Protein AF-A0A9E1S8C7-F1 (afdb_monomer)

Secondary structure (DSSP, 8-state):
------------TTHHHHHHHHSTTS---------B--EEEEEEHHHHHHHHHHHHT-EEEE-TT---EEEEE-SS-B-HHHHHHHHHHHHHHTTEEEEEETTEEEEEEHHHHTTS-------TTS--TT-EEEEEEE-SSS-HHHHHHHHGGGS-TTSEEEEEGGGTEEEEEEEHHHHHHHHHHHHHHHHHT--EEEEEE-SSS-HHHHHHHHHHHHHHHHTSSS---TT-EEEEETTTTEEEEEE-HHHHHHHHHHHHHHT------

Mean predicted aligned error: 18.76 Å

Radius of gyration: 36.29 Å; Cα contacts (8 Å, |Δi|>4): 317; chains: 1; bounding box: 142×36×83 Å

Structure (mmCIF, N/CA/C/O backbone):
data_AF-A0A9E1S8C7-F1
#
_entry.id   AF-A0A9E1S8C7-F1
#
loop_
_atom_site.group_PDB
_atom_site.id
_atom_site.type_symbol
_atom_site.label_atom_id
_atom_site.label_alt_id
_atom_site.label_comp_id
_atom_site.label_asym_id
_atom_site.label_entity_id
_atom_site.label_seq_id
_atom_site.pdbx_PDB_ins_code
_atom_site.Cartn_x
_atom_site.Cartn_y
_atom_site.Cartn_z
_atom_site.occupancy
_atom_site.B_iso_or_equiv
_atom_site.auth_seq_id
_atom_site.auth_comp_id
_atom_site.auth_asym_id
_atom_site.auth_atom_id
_atom_site.pdbx_PDB_model_num
ATOM 1 N N . MET A 1 1 ? -104.949 23.359 9.462 1.00 50.16 1 MET A N 1
ATOM 2 C CA . MET A 1 1 ? -104.585 22.292 8.495 1.00 50.16 1 MET A CA 1
ATOM 3 C C . MET A 1 1 ? -104.693 22.914 7.108 1.00 50.16 1 MET A C 1
ATOM 5 O O . MET A 1 1 ? -105.772 23.429 6.848 1.00 50.16 1 MET A O 1
ATOM 9 N N . PRO A 1 2 ? -103.616 23.047 6.302 1.00 45.12 2 PRO A N 1
ATOM 10 C CA . PRO A 1 2 ? -102.879 21.936 5.687 1.00 45.12 2 PRO A CA 1
ATOM 11 C C . PRO A 1 2 ? -101.342 22.142 5.587 1.00 45.12 2 PRO A C 1
ATOM 13 O O . PRO A 1 2 ? -100.773 23.106 6.085 1.00 45.12 2 PRO A O 1
ATOM 16 N N . VAL A 1 3 ? -100.707 21.163 4.941 1.00 47.12 3 VAL A N 1
ATOM 17 C CA . VAL A 1 3 ? -99.285 20.929 4.637 1.00 47.12 3 VAL A CA 1
ATOM 18 C C . VAL A 1 3 ? -98.736 21.864 3.541 1.00 47.12 3 VAL A C 1
ATOM 20 O O . VAL A 1 3 ? -99.417 22.053 2.534 1.00 47.12 3 VAL A O 1
ATOM 23 N N . LYS A 1 4 ? -97.464 22.310 3.629 1.00 34.81 4 LYS A N 1
ATOM 24 C CA . LYS A 1 4 ? -96.553 22.387 2.457 1.00 34.81 4 LYS A CA 1
ATOM 25 C C . LYS A 1 4 ? -95.067 22.552 2.823 1.00 34.81 4 LYS A C 1
ATOM 27 O O . LYS A 1 4 ? -94.702 23.214 3.781 1.00 34.81 4 LYS A O 1
ATOM 32 N N . ARG A 1 5 ? -94.251 21.866 2.019 1.00 47.28 5 ARG A N 1
ATOM 33 C CA . ARG A 1 5 ? -92.816 21.552 2.130 1.00 47.28 5 ARG A CA 1
ATOM 34 C C . ARG A 1 5 ? -91.893 22.768 1.970 1.00 47.28 5 ARG A C 1
ATOM 36 O O . ARG A 1 5 ? -92.187 23.634 1.151 1.00 47.28 5 ARG A O 1
ATOM 43 N N . ILE A 1 6 ? -90.713 22.726 2.599 1.00 46.00 6 ILE A N 1
ATOM 44 C CA . ILE A 1 6 ? -89.547 23.552 2.231 1.00 46.00 6 ILE A CA 1
ATOM 45 C C . ILE A 1 6 ? -88.329 22.641 1.997 1.00 46.00 6 ILE A C 1
ATOM 47 O O . ILE A 1 6 ? -88.144 21.628 2.666 1.00 46.00 6 ILE A O 1
ATOM 51 N N . ARG A 1 7 ? -87.594 22.980 0.934 1.00 39.75 7 ARG A N 1
ATOM 52 C CA . ARG A 1 7 ? -86.554 22.225 0.223 1.00 39.75 7 ARG A CA 1
ATOM 53 C C . ARG A 1 7 ? -85.266 22.009 1.028 1.00 39.75 7 ARG A C 1
ATOM 55 O O . ARG A 1 7 ? -84.826 22.889 1.756 1.00 39.75 7 ARG A O 1
ATOM 62 N N . PHE A 1 8 ? -84.625 20.872 0.753 1.00 44.19 8 PHE A N 1
ATOM 63 C CA . PHE A 1 8 ? -83.208 20.605 1.000 1.00 44.19 8 PHE A CA 1
ATOM 64 C C . PHE A 1 8 ? -82.318 21.527 0.152 1.00 44.19 8 PHE A C 1
ATOM 66 O O . PHE A 1 8 ? -82.487 21.595 -1.066 1.00 44.19 8 PHE A O 1
ATOM 73 N N . THR A 1 9 ? -81.310 22.129 0.780 1.00 41.97 9 THR A N 1
ATOM 74 C CA . THR A 1 9 ? -80.089 22.611 0.121 1.00 41.97 9 THR A CA 1
ATOM 75 C C . THR A 1 9 ? -78.886 22.072 0.882 1.00 41.97 9 THR A C 1
ATOM 77 O O . THR A 1 9 ? -78.701 22.341 2.065 1.00 41.97 9 THR A O 1
ATOM 80 N N . VAL A 1 10 ? -78.108 21.260 0.174 1.00 53.38 10 VAL A N 1
ATOM 81 C CA . VAL A 1 10 ? -76.840 20.658 0.582 1.00 53.38 10 VAL A CA 1
ATOM 82 C C . VAL A 1 10 ? -75.784 21.756 0.648 1.00 53.38 10 VAL A C 1
ATOM 84 O O . VAL A 1 10 ? -75.527 22.382 -0.375 1.00 53.38 10 VAL A O 1
ATOM 87 N N . PHE A 1 11 ? -75.141 21.970 1.799 1.00 43.50 11 PHE A N 1
ATOM 88 C CA . PHE A 1 11 ? -73.877 22.706 1.844 1.00 43.50 11 PHE A CA 1
ATOM 89 C C . PHE A 1 11 ? -72.930 22.164 2.924 1.00 43.50 11 PHE A C 1
ATOM 91 O O . PHE A 1 11 ? -73.211 22.196 4.116 1.00 43.50 11 PHE A O 1
ATOM 98 N N . SER A 1 12 ? -71.767 21.734 2.432 1.00 44.12 12 SER A N 1
ATOM 99 C CA . SER A 1 12 ? -70.461 21.699 3.094 1.00 44.12 12 SER A CA 1
ATOM 100 C C . SER A 1 12 ? -70.172 20.629 4.158 1.00 44.12 12 SER A C 1
ATOM 102 O O . SER A 1 12 ? -70.069 20.889 5.352 1.00 44.12 12 SER A O 1
ATOM 104 N N . LEU A 1 13 ? -69.857 19.425 3.671 1.00 48.69 13 LEU A N 1
ATOM 105 C CA . LEU A 1 13 ? -69.205 18.333 4.410 1.00 48.69 13 LEU A CA 1
ATOM 106 C C . LEU A 1 13 ? -67.671 18.518 4.578 1.00 48.69 13 LEU A C 1
ATOM 108 O O . LEU A 1 13 ? -66.961 17.549 4.833 1.00 48.69 13 LEU A O 1
ATOM 112 N N . HIS A 1 14 ? -67.134 19.732 4.393 1.00 51.41 14 HIS A N 1
ATOM 113 C CA . HIS A 1 14 ? -65.680 19.987 4.405 1.00 51.41 14 HIS A CA 1
ATOM 114 C C . HIS A 1 14 ? -65.153 20.525 5.743 1.00 51.41 14 HIS A C 1
ATOM 116 O O . HIS A 1 14 ? -63.972 20.363 6.039 1.00 51.41 14 HIS A O 1
ATOM 122 N N . ALA A 1 15 ? -66.009 21.101 6.592 1.00 49.47 15 ALA A N 1
ATOM 123 C CA . ALA A 1 15 ? -65.561 21.713 7.847 1.00 49.47 15 ALA A CA 1
ATOM 124 C C . ALA A 1 15 ? -65.202 20.688 8.943 1.00 49.47 15 ALA A C 1
ATOM 126 O O . ALA A 1 15 ? -64.414 20.990 9.835 1.00 49.47 15 ALA A O 1
ATOM 127 N N . LEU A 1 16 ? -65.728 19.459 8.866 1.00 46.34 16 LEU A N 1
ATOM 128 C CA . LEU A 1 16 ? -65.539 18.451 9.917 1.00 46.34 16 LEU A CA 1
ATOM 129 C C . LEU A 1 16 ? -64.293 17.569 9.714 1.00 46.34 16 LEU A C 1
ATOM 131 O O . LEU A 1 16 ? -63.837 16.936 10.660 1.00 46.34 16 LEU A O 1
ATOM 135 N N . ARG A 1 17 ? -63.701 17.556 8.509 1.00 46.03 17 ARG A N 1
ATOM 136 C CA . ARG A 1 17 ? -62.463 16.804 8.218 1.00 46.03 17 ARG A CA 1
ATOM 137 C C . ARG A 1 17 ? -61.178 17.558 8.577 1.00 46.03 17 ARG A C 1
ATOM 139 O O . ARG A 1 17 ? -60.149 16.920 8.773 1.00 46.03 17 ARG A O 1
ATOM 146 N N . CYS A 1 18 ? -61.226 18.884 8.719 1.00 44.97 18 CYS A N 1
ATOM 147 C CA . CYS A 1 18 ? -60.062 19.674 9.139 1.00 44.97 18 CYS A CA 1
ATOM 148 C C . CYS A 1 18 ? -59.863 19.697 10.661 1.00 44.97 18 CYS A C 1
ATOM 150 O O . CYS A 1 18 ? -58.729 19.806 11.119 1.00 44.97 18 CYS A O 1
ATOM 152 N N . LEU A 1 19 ? -60.929 19.540 11.455 1.00 44.66 19 LEU A N 1
ATOM 153 C CA . LEU A 1 19 ? -60.816 19.594 12.916 1.00 44.66 19 LEU A CA 1
ATOM 154 C C . LEU A 1 19 ? -60.206 18.312 13.512 1.00 44.66 19 LEU A C 1
ATOM 156 O O . LEU A 1 19 ? -59.505 18.370 14.517 1.00 44.66 19 LEU A O 1
ATOM 160 N N . THR A 1 20 ? -60.389 17.161 12.858 1.00 47.78 20 THR A N 1
ATOM 161 C CA . THR A 1 20 ? -59.778 15.887 13.280 1.00 47.78 20 THR A CA 1
ATOM 162 C C . THR A 1 20 ? -58.308 15.752 12.874 1.00 47.78 20 THR A C 1
ATOM 164 O O . THR A 1 20 ? -57.593 14.950 13.463 1.00 47.78 20 THR A O 1
ATOM 167 N N . ALA A 1 21 ? -57.834 16.541 11.902 1.00 48.19 21 ALA A N 1
ATOM 168 C CA . ALA A 1 21 ? -56.427 16.551 11.490 1.00 48.19 21 ALA A CA 1
ATOM 169 C C . ALA A 1 21 ? -55.549 17.469 12.365 1.00 48.19 21 ALA A C 1
ATOM 171 O O . ALA A 1 21 ? -54.346 17.254 12.459 1.00 48.19 21 ALA A O 1
ATOM 172 N N . ALA A 1 22 ? -56.139 18.463 13.040 1.00 48.28 22 ALA A N 1
ATOM 173 C CA . ALA A 1 22 ? -55.398 19.425 13.860 1.00 48.28 22 ALA A CA 1
ATOM 174 C C . ALA A 1 22 ? -55.067 18.918 15.279 1.00 48.28 22 ALA A C 1
ATOM 176 O O . ALA A 1 22 ? -54.114 19.391 15.891 1.00 48.28 22 ALA A O 1
ATOM 177 N N . VAL A 1 23 ? -55.813 17.940 15.805 1.00 48.69 23 VAL A N 1
ATOM 178 C CA . VAL A 1 23 ? -55.598 17.409 17.169 1.00 48.69 23 VAL A CA 1
ATOM 179 C C . VAL A 1 23 ? -54.588 16.251 17.195 1.00 48.69 23 VAL A C 1
ATOM 181 O O . VAL A 1 23 ? -53.981 15.987 18.229 1.00 48.69 23 VAL A O 1
ATOM 184 N N . LEU A 1 24 ? -54.318 15.606 16.053 1.00 44.34 24 LEU A N 1
ATOM 185 C CA . LEU A 1 24 ? -53.346 14.506 15.960 1.00 44.34 24 LEU A CA 1
ATOM 186 C C . LEU A 1 24 ? -51.890 14.978 15.743 1.00 44.34 24 LEU A C 1
ATOM 188 O O . LEU A 1 24 ? -50.989 14.151 15.669 1.00 44.34 24 LEU A O 1
ATOM 192 N N . LEU A 1 25 ? -51.637 16.291 15.666 1.00 46.16 25 LEU A N 1
ATOM 193 C CA . LEU A 1 25 ? -50.294 16.852 15.439 1.00 46.16 25 LEU A CA 1
ATOM 194 C C . LEU A 1 25 ? -49.583 17.334 16.724 1.00 46.16 25 LEU A C 1
ATOM 196 O O . LEU A 1 25 ? -48.501 17.902 16.643 1.00 46.16 25 LEU A O 1
ATOM 200 N N . LEU A 1 26 ? -50.167 17.135 17.913 1.00 49.12 26 LEU A N 1
ATOM 201 C CA . LEU A 1 26 ? -49.639 17.684 19.178 1.00 49.12 26 LEU A CA 1
ATOM 202 C C . LEU A 1 26 ? -49.025 16.652 20.135 1.00 49.12 26 LEU A C 1
ATOM 204 O O . LEU A 1 26 ? -48.703 16.986 21.271 1.00 49.12 26 LEU A O 1
ATOM 208 N N . ILE A 1 27 ? -48.808 15.414 19.688 1.00 53.47 27 ILE A N 1
ATOM 209 C CA . ILE A 1 27 ? -48.096 14.394 20.473 1.00 53.47 27 ILE A CA 1
ATOM 210 C C . ILE A 1 27 ? -46.861 13.940 19.695 1.00 53.47 27 ILE A C 1
ATOM 212 O O . ILE A 1 27 ? -46.703 12.774 19.352 1.00 53.47 27 ILE A O 1
ATOM 216 N N . THR A 1 28 ? -45.972 14.877 19.374 1.00 59.25 28 THR A N 1
ATOM 217 C CA . THR A 1 28 ? -44.575 14.518 19.124 1.00 59.25 28 THR A CA 1
ATOM 218 C C . THR A 1 28 ? -43.900 14.433 20.490 1.00 59.25 28 THR A C 1
ATOM 220 O O . THR A 1 28 ? -43.766 15.477 21.136 1.00 59.25 28 THR A O 1
ATOM 223 N N . PRO A 1 29 ? -43.501 13.247 20.985 1.00 52.88 29 PRO A N 1
ATOM 224 C CA . PRO A 1 29 ? -42.639 13.192 22.153 1.00 52.88 29 PRO A CA 1
ATOM 225 C C . PRO A 1 29 ? -41.356 13.943 21.794 1.00 52.88 29 PRO A C 1
ATOM 227 O O . PRO A 1 29 ? -40.595 13.516 20.927 1.00 52.88 29 PRO A O 1
ATOM 230 N N . GLY A 1 30 ? -41.155 15.108 22.412 1.00 48.47 30 GLY A N 1
ATOM 231 C CA . GLY A 1 30 ? -39.868 15.779 22.374 1.00 48.47 30 GLY A CA 1
ATOM 232 C C . GLY A 1 30 ? -38.847 14.808 22.946 1.00 48.47 30 GLY A C 1
ATOM 233 O O . GLY A 1 30 ? -38.970 14.395 24.098 1.00 48.47 30 GLY A O 1
ATOM 234 N N . LEU A 1 31 ? -37.882 14.399 22.125 1.00 48.47 31 LEU A N 1
ATOM 235 C CA . LEU A 1 31 ? -36.692 13.696 22.582 1.00 48.47 31 LEU A CA 1
ATOM 236 C C . LEU A 1 31 ? -35.925 14.679 23.468 1.00 48.47 31 LEU A C 1
ATOM 238 O O . LEU A 1 31 ? -35.123 15.479 22.995 1.00 48.47 31 LEU A O 1
ATOM 242 N N . VAL A 1 32 ? -36.244 14.679 24.760 1.00 52.66 32 VAL A N 1
ATOM 243 C CA . VAL A 1 32 ? -35.438 15.359 25.766 1.00 52.66 32 VAL A CA 1
ATOM 244 C C . VAL A 1 32 ? -34.153 14.546 25.852 1.00 52.66 32 VAL A C 1
ATOM 246 O O . VAL A 1 32 ? -34.143 13.458 26.425 1.00 52.66 32 VAL A O 1
ATOM 249 N N . ALA A 1 33 ? -33.096 15.018 25.193 1.00 55.78 33 ALA A N 1
ATOM 250 C CA . ALA A 1 33 ? -31.780 14.411 25.308 1.00 55.78 33 ALA A CA 1
ATOM 251 C C . ALA A 1 33 ? -31.352 14.512 26.776 1.00 55.78 33 ALA A C 1
ATOM 253 O O . ALA A 1 33 ? -31.216 15.607 27.318 1.00 55.78 33 ALA A O 1
ATOM 254 N N . GLN A 1 34 ? -31.227 13.368 27.448 1.00 65.62 34 GLN A N 1
ATOM 255 C CA . GLN A 1 34 ? -30.790 13.333 28.835 1.00 65.62 34 GLN A CA 1
ATOM 256 C C . GLN A 1 34 ? -29.295 13.666 28.871 1.00 65.62 34 GLN A C 1
ATOM 258 O O . GLN A 1 34 ? -28.479 12.972 28.263 1.00 65.62 34 GLN A O 1
ATOM 263 N N . GLU A 1 35 ? -28.954 14.768 29.533 1.00 67.00 35 GLU A N 1
ATOM 264 C CA . GLU A 1 35 ? -27.583 15.254 29.654 1.00 67.00 35 GLU A CA 1
ATOM 265 C C . GLU A 1 35 ? -26.954 14.771 30.970 1.00 67.00 35 GLU A C 1
ATOM 267 O O . GLU A 1 35 ? -27.572 14.826 32.036 1.00 67.00 35 GLU A O 1
ATOM 272 N N . TYR A 1 36 ? -25.702 14.319 30.906 1.00 67.69 36 TYR A N 1
ATOM 273 C CA . TYR A 1 36 ? -24.943 13.781 32.033 1.00 67.69 36 TYR A CA 1
ATOM 274 C C . TYR A 1 36 ? -23.687 14.616 32.268 1.00 67.69 36 TYR A C 1
ATOM 276 O O . TYR A 1 36 ? -22.961 14.946 31.337 1.00 67.69 36 TYR A O 1
ATOM 284 N N . THR A 1 37 ? -23.371 14.942 33.520 1.00 65.88 37 THR A N 1
ATOM 285 C CA . THR A 1 37 ? -22.077 15.560 33.851 1.00 65.88 37 THR A CA 1
ATOM 286 C C . THR A 1 37 ? -21.105 14.484 34.318 1.00 65.88 37 THR A C 1
ATOM 288 O O . THR A 1 37 ? -21.343 13.836 35.335 1.00 65.88 37 THR A O 1
ATOM 291 N N . VAL A 1 38 ? -20.000 14.299 33.590 1.00 63.38 38 VAL A N 1
ATOM 292 C CA . VAL A 1 38 ? -18.985 13.278 33.896 1.00 63.38 38 VAL A CA 1
ATOM 293 C C . VAL A 1 38 ? -17.789 13.921 34.593 1.00 63.38 38 VAL A C 1
ATOM 295 O O . VAL A 1 38 ? -17.068 14.728 34.004 1.00 63.38 38 VAL A O 1
ATOM 298 N N . ASN A 1 39 ? -17.557 13.546 35.851 1.00 62.03 39 ASN A N 1
ATOM 299 C CA . ASN A 1 39 ? -16.374 13.950 36.608 1.00 62.03 39 ASN A CA 1
ATOM 300 C C . ASN A 1 39 ? -15.803 12.733 37.340 1.00 62.03 39 ASN A C 1
ATOM 302 O O . ASN A 1 39 ? -16.342 12.303 38.358 1.00 62.03 39 ASN A O 1
ATOM 306 N N . LEU A 1 40 ? -14.729 12.1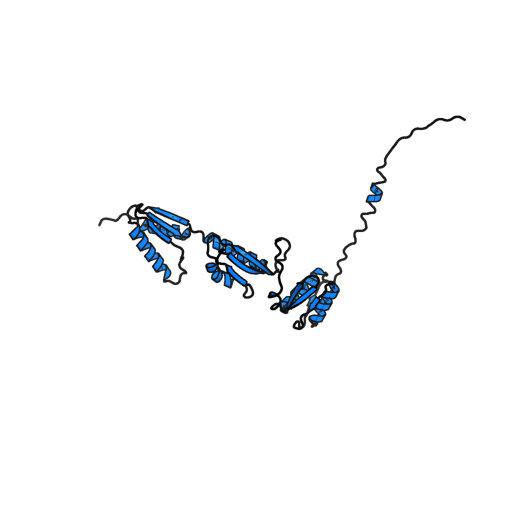69 36.790 1.00 67.19 40 LEU A N 1
ATOM 307 C CA . LEU A 1 40 ? -14.078 10.961 37.288 1.00 67.19 40 LEU A CA 1
ATOM 308 C C . LEU A 1 40 ? -12.685 11.326 37.785 1.00 67.19 40 LEU A C 1
ATOM 310 O O . LEU A 1 40 ? -11.864 11.866 37.038 1.00 67.19 40 LEU A O 1
ATOM 314 N N . LYS A 1 41 ? -12.415 11.029 39.054 1.00 72.06 41 LYS A N 1
ATOM 315 C CA . LYS A 1 41 ? -11.130 11.296 39.702 1.00 72.06 41 LYS A CA 1
ATOM 316 C C . LYS A 1 41 ? -10.534 9.972 40.147 1.00 72.06 41 LYS A C 1
ATOM 318 O O . LYS A 1 41 ? -10.961 9.425 41.157 1.00 72.06 41 LYS A O 1
ATOM 323 N N . ASP A 1 42 ? -9.569 9.478 39.376 1.00 73.31 42 ASP A N 1
ATOM 324 C CA . ASP A 1 42 ? -8.838 8.235 39.655 1.00 73.31 42 ASP A CA 1
ATOM 325 C C . ASP A 1 42 ? -9.755 7.016 39.867 1.00 73.31 42 ASP A C 1
ATOM 327 O O . ASP A 1 42 ? -9.476 6.144 40.694 1.00 73.31 42 ASP A O 1
ATOM 331 N N . THR A 1 43 ? -10.851 6.977 39.108 1.00 78.44 43 THR A N 1
ATOM 332 C CA . THR A 1 43 ? -11.874 5.927 39.141 1.00 78.44 43 THR A CA 1
ATOM 333 C C . THR A 1 43 ? -11.350 4.661 38.470 1.00 78.44 43 THR A C 1
ATOM 335 O O . THR A 1 43 ? -10.586 4.744 37.507 1.00 78.44 43 THR A O 1
ATOM 338 N N . ASP A 1 44 ? -11.744 3.484 38.957 1.00 87.75 44 ASP A N 1
ATOM 339 C CA . ASP A 1 44 ? -11.382 2.228 38.297 1.00 87.75 44 ASP A CA 1
ATOM 340 C C . ASP A 1 44 ? -12.067 2.128 36.923 1.00 87.75 44 ASP A C 1
ATOM 342 O O . ASP A 1 44 ? -13.242 2.471 36.762 1.00 87.75 44 ASP A O 1
ATOM 346 N N . ILE A 1 45 ? -11.332 1.661 35.912 1.00 87.31 45 ILE A N 1
ATOM 347 C CA . ILE A 1 45 ? -11.862 1.509 34.553 1.00 87.31 45 ILE A CA 1
ATOM 348 C C . ILE A 1 45 ? -13.095 0.591 34.505 1.00 87.31 45 ILE A C 1
ATOM 350 O O . ILE A 1 45 ? -13.991 0.819 33.695 1.00 87.31 45 ILE A O 1
ATOM 354 N N . GLN A 1 46 ? -13.195 -0.401 35.393 1.00 89.75 46 GLN A N 1
ATOM 355 C CA . GLN A 1 46 ? -14.335 -1.316 35.466 1.00 89.75 46 GLN A CA 1
ATOM 356 C C . GLN A 1 46 ? -15.598 -0.622 35.982 1.00 89.75 46 GLN A C 1
ATOM 358 O O . GLN A 1 46 ? -16.692 -0.873 35.475 1.00 89.75 46 GLN A O 1
ATOM 363 N N . GLU A 1 47 ? -15.457 0.292 36.943 1.00 88.88 47 GLU A N 1
ATOM 364 C CA . GLU A 1 47 ? -16.572 1.111 37.431 1.00 88.88 47 GLU A CA 1
ATOM 365 C C . GLU A 1 47 ? -17.069 2.064 36.343 1.00 88.88 47 GLU A C 1
ATOM 367 O O . GLU A 1 47 ? -18.277 2.236 36.169 1.00 88.88 47 GLU A O 1
ATOM 372 N N . PHE A 1 48 ? -16.146 2.631 35.562 1.00 85.50 48 PHE A N 1
ATOM 373 C CA . PHE A 1 48 ? -16.505 3.481 34.433 1.00 85.50 48 PHE A CA 1
ATOM 374 C C . PHE A 1 48 ? -17.229 2.701 33.327 1.00 85.50 48 PHE A C 1
ATOM 376 O O . PHE A 1 48 ? -18.262 3.159 32.840 1.00 85.50 48 PHE A O 1
ATOM 383 N N . ILE A 1 49 ? -16.754 1.498 32.979 1.00 90.44 49 ILE A N 1
ATOM 384 C CA . ILE A 1 49 ? -17.440 0.616 32.021 1.00 90.44 49 ILE A CA 1
ATOM 385 C C . ILE A 1 49 ? -18.864 0.307 32.499 1.00 90.44 49 ILE A C 1
ATOM 387 O O . ILE A 1 49 ? -19.805 0.385 31.712 1.00 90.44 49 ILE A O 1
ATOM 391 N N . LYS A 1 50 ? -19.040 -0.001 33.790 1.00 90.44 50 LYS A N 1
ATOM 392 C CA . LYS A 1 50 ? -20.361 -0.272 34.370 1.00 90.44 50 LYS A CA 1
ATOM 393 C C . LYS A 1 50 ? -21.293 0.936 34.261 1.00 90.44 50 LYS A C 1
ATOM 395 O O . LYS A 1 50 ? -22.426 0.784 33.822 1.00 90.44 50 LYS A O 1
ATOM 400 N N . PHE A 1 51 ? -20.805 2.130 34.595 1.00 86.56 51 PHE A N 1
ATOM 401 C CA . PHE A 1 51 ? -21.579 3.364 34.456 1.00 86.56 51 PHE A CA 1
ATOM 402 C C . PHE A 1 51 ? -22.062 3.577 33.015 1.00 86.56 51 PHE A C 1
ATOM 404 O O . PHE A 1 51 ? -23.234 3.868 32.785 1.00 86.56 51 PHE A O 1
ATOM 411 N N . VAL A 1 52 ? -21.179 3.384 32.032 1.00 87.00 52 VAL A N 1
ATOM 412 C CA . VAL A 1 52 ? -21.541 3.525 30.616 1.00 87.00 52 VAL A CA 1
ATOM 413 C C . VAL A 1 52 ? -22.516 2.428 30.186 1.00 87.00 52 VAL A C 1
ATOM 415 O O . VAL A 1 52 ? -23.451 2.720 29.448 1.00 87.00 52 VAL A O 1
ATOM 418 N N . ALA A 1 53 ? -22.362 1.189 30.658 1.00 90.25 53 ALA A N 1
ATOM 419 C CA . ALA A 1 53 ? -23.307 0.102 30.395 1.00 90.25 53 ALA A CA 1
ATOM 420 C C . ALA A 1 53 ? -24.718 0.425 30.916 1.00 90.25 53 ALA A C 1
ATOM 422 O O . ALA A 1 53 ? -25.692 0.242 30.186 1.00 90.25 53 ALA A O 1
ATOM 423 N N . ASP A 1 54 ? -24.815 0.978 32.127 1.00 88.62 54 ASP A N 1
ATOM 424 C CA . ASP A 1 54 ? -26.082 1.369 32.750 1.00 88.62 54 ASP A CA 1
ATOM 425 C C . ASP A 1 54 ? -26.746 2.532 31.993 1.00 88.62 54 ASP A C 1
ATOM 427 O O . ASP A 1 54 ? -27.945 2.495 31.719 1.00 88.62 54 ASP A O 1
ATOM 431 N N . VAL A 1 55 ? -25.965 3.541 31.588 1.00 85.31 55 VAL A N 1
ATOM 432 C CA . VAL A 1 55 ? -26.475 4.700 30.833 1.00 85.31 55 VAL A CA 1
ATOM 433 C C . VAL A 1 55 ? -26.851 4.329 29.395 1.00 85.31 55 VAL A C 1
ATOM 435 O O . VAL A 1 55 ? -27.838 4.832 28.866 1.00 85.31 55 VAL A O 1
ATOM 438 N N . THR A 1 56 ? -26.092 3.451 28.739 1.00 83.56 56 THR A N 1
ATOM 439 C CA . THR A 1 56 ? -26.349 3.018 27.350 1.00 83.56 56 THR A CA 1
ATOM 440 C C . THR A 1 56 ? -27.330 1.851 27.246 1.00 83.56 56 THR A C 1
ATOM 442 O O . THR A 1 56 ? -27.710 1.478 26.137 1.00 83.56 56 THR A O 1
ATOM 445 N N . GLY A 1 57 ? -27.716 1.238 28.370 1.00 88.12 57 GLY A N 1
ATOM 446 C CA . GLY A 1 57 ? -28.551 0.035 28.403 1.00 88.12 57 GLY A CA 1
ATOM 447 C C . GLY A 1 57 ? -27.932 -1.164 27.675 1.00 88.12 57 GLY A C 1
ATOM 448 O O . GLY A 1 57 ? -28.650 -2.071 27.258 1.00 88.12 57 GLY A O 1
ATOM 449 N N . THR A 1 58 ? -26.613 -1.161 27.465 1.00 84.06 58 THR A N 1
ATOM 450 C CA . THR A 1 58 ? -25.918 -2.175 26.667 1.00 84.06 58 THR A CA 1
ATOM 451 C C . THR A 1 58 ? -25.244 -3.191 27.576 1.00 84.06 58 THR A C 1
ATOM 453 O O . THR A 1 58 ? -24.506 -2.835 28.491 1.00 84.06 58 THR A O 1
ATOM 456 N N . THR A 1 59 ? -25.438 -4.481 27.299 1.00 87.00 59 THR A N 1
ATOM 457 C CA . THR A 1 59 ? -24.715 -5.538 28.011 1.00 87.00 59 THR A CA 1
ATOM 458 C C . THR A 1 59 ? -23.239 -5.503 27.625 1.00 87.00 59 THR A C 1
ATOM 460 O O . THR A 1 59 ? -22.894 -5.719 26.461 1.00 87.00 59 THR A O 1
ATOM 463 N N . MET A 1 60 ? -22.368 -5.246 28.605 1.00 91.19 60 MET A N 1
ATOM 464 C CA . MET A 1 60 ? -20.921 -5.213 28.411 1.00 91.19 60 MET A CA 1
ATOM 465 C C . MET A 1 60 ? -20.233 -6.388 29.110 1.00 91.19 60 MET A C 1
ATOM 467 O O . MET A 1 60 ? -20.502 -6.670 30.275 1.00 91.19 60 MET A O 1
ATOM 471 N N . VAL A 1 61 ? -19.329 -7.067 28.405 1.00 88.62 61 VAL A N 1
ATOM 472 C CA . VAL A 1 61 ? -18.469 -8.126 28.952 1.00 88.62 61 VAL A CA 1
ATOM 473 C C . VAL A 1 61 ? -17.041 -7.610 28.988 1.00 88.62 61 VAL A C 1
ATOM 475 O O . VAL A 1 61 ? -16.491 -7.235 27.955 1.00 88.62 61 VAL A O 1
ATOM 478 N N . VAL A 1 62 ? -16.438 -7.592 30.171 1.00 90.81 62 VAL A N 1
ATOM 479 C CA . VAL A 1 62 ? -15.095 -7.045 30.387 1.00 90.81 62 VAL A CA 1
ATOM 480 C C . VAL A 1 62 ? -14.096 -8.185 30.521 1.00 90.81 62 VAL A C 1
ATOM 482 O O . VAL A 1 62 ? -14.310 -9.109 31.305 1.00 90.81 62 VAL A O 1
ATOM 485 N N . ASP A 1 63 ? -13.010 -8.130 29.753 1.00 90.06 63 ASP A N 1
ATOM 486 C CA . ASP A 1 63 ? -11.910 -9.081 29.890 1.00 90.06 63 ASP A CA 1
ATOM 487 C C . ASP A 1 63 ? -11.191 -8.901 31.250 1.00 90.06 63 ASP A C 1
ATOM 489 O O . ASP A 1 63 ? -10.949 -7.763 31.663 1.00 90.06 63 ASP A O 1
ATOM 493 N N . PRO A 1 64 ? -10.795 -9.981 31.955 1.00 88.25 64 PRO A N 1
ATOM 494 C CA . PRO A 1 64 ? -10.104 -9.886 33.248 1.00 88.25 64 PRO A CA 1
ATOM 495 C C . PRO A 1 64 ? -8.791 -9.090 33.225 1.00 88.25 64 PRO A C 1
ATOM 497 O O . PRO A 1 64 ? -8.316 -8.645 34.275 1.00 88.25 64 PRO A O 1
ATOM 500 N N . ASN A 1 65 ? -8.179 -8.932 32.049 1.00 88.19 65 ASN A N 1
ATOM 501 C CA . ASN A 1 65 ? -6.953 -8.164 31.872 1.00 88.19 65 ASN A CA 1
ATOM 502 C C . ASN A 1 65 ? -7.200 -6.652 31.777 1.00 88.19 65 ASN A C 1
ATOM 504 O O . ASN A 1 65 ? -6.234 -5.893 31.814 1.00 88.19 65 ASN A O 1
ATOM 508 N N . VAL A 1 66 ? -8.457 -6.202 31.684 1.00 89.62 66 VAL A N 1
ATOM 509 C CA . VAL A 1 66 ? -8.801 -4.776 31.663 1.00 89.62 66 VAL A CA 1
ATOM 510 C C . VAL A 1 66 ? -8.716 -4.208 33.076 1.00 89.62 66 VAL A C 1
ATOM 512 O O . VAL A 1 66 ? -9.593 -4.411 33.921 1.00 89.62 66 VAL A O 1
ATOM 515 N N . LYS A 1 67 ? -7.609 -3.512 33.337 1.00 88.56 67 LYS A N 1
ATOM 516 C CA . LYS A 1 67 ? -7.288 -2.890 34.624 1.00 88.56 67 LYS A CA 1
ATOM 517 C C . LYS A 1 67 ? -6.668 -1.520 34.397 1.00 88.56 67 LYS A C 1
ATOM 519 O O . LYS A 1 67 ? -5.956 -1.308 33.417 1.00 88.56 67 LYS A O 1
ATOM 524 N N . GLY A 1 68 ? -6.901 -0.605 35.327 1.00 83.75 68 GLY A N 1
ATOM 525 C CA . GLY A 1 68 ? -6.331 0.734 35.268 1.00 83.75 68 GLY A CA 1
ATOM 526 C C . GLY A 1 68 ? -7.223 1.761 35.939 1.00 83.75 68 GLY A C 1
ATOM 527 O O . GLY A 1 68 ? -8.359 1.473 36.315 1.00 83.75 68 GLY A O 1
ATOM 528 N N . LYS A 1 69 ? -6.690 2.973 36.079 1.00 80.38 69 LYS A N 1
ATOM 529 C CA . LYS A 1 69 ? -7.433 4.120 36.596 1.00 80.38 69 LYS A CA 1
ATOM 530 C C . LYS A 1 69 ? -7.692 5.116 35.482 1.00 80.38 69 LYS A C 1
ATOM 532 O O . LYS A 1 69 ? -6.804 5.394 34.679 1.00 80.38 69 LYS A O 1
ATOM 537 N N . VAL A 1 70 ? -8.893 5.677 35.471 1.00 73.25 70 VAL A N 1
ATOM 538 C CA . VAL A 1 70 ? -9.325 6.693 34.516 1.00 73.25 70 VAL A CA 1
ATOM 539 C C . VAL A 1 70 ? -9.597 8.008 35.237 1.00 73.25 70 VAL A C 1
ATOM 541 O O . VAL A 1 70 ? -10.119 8.050 36.353 1.00 73.25 70 VAL A O 1
ATOM 544 N N . ARG A 1 71 ? -9.226 9.109 34.586 1.00 62.81 71 ARG A N 1
ATOM 545 C CA . ARG A 1 71 ? -9.475 10.465 35.073 1.00 62.81 71 ARG A CA 1
ATOM 546 C C . ARG A 1 71 ? -10.085 11.278 33.947 1.00 62.81 71 ARG A C 1
ATOM 548 O O . ARG A 1 71 ? -9.480 11.412 32.888 1.00 62.81 71 ARG A O 1
ATOM 555 N N . VAL A 1 72 ? -11.270 11.820 34.196 1.00 62.53 72 VAL A N 1
ATOM 556 C CA . VAL A 1 72 ? -12.067 12.542 33.204 1.00 62.53 72 VAL A CA 1
ATOM 557 C C . VAL A 1 72 ? -12.608 13.801 33.848 1.00 62.53 72 VAL A C 1
ATOM 559 O O . VAL A 1 72 ? -13.263 13.747 34.886 1.00 62.53 72 VAL A O 1
ATOM 562 N N . ILE A 1 73 ? -12.335 14.938 33.221 1.00 57.44 73 ILE A N 1
ATOM 563 C CA . ILE A 1 73 ? -12.827 16.237 33.664 1.00 57.44 73 ILE A CA 1
ATOM 564 C C . ILE A 1 73 ? -13.654 16.797 32.514 1.00 57.44 73 ILE A C 1
ATOM 566 O O . ILE A 1 73 ? -13.086 17.292 31.544 1.00 57.44 73 ILE A O 1
ATOM 570 N N . SER A 1 74 ? -14.983 16.704 32.609 1.00 46.84 74 SER A N 1
ATOM 571 C CA . SER A 1 74 ? -15.868 17.384 31.664 1.00 46.84 74 SER A CA 1
ATOM 572 C C . SER A 1 74 ? -16.265 18.759 32.193 1.00 46.84 74 SER A C 1
ATOM 574 O O . SER A 1 74 ? -16.706 18.894 33.334 1.00 46.84 74 SER A 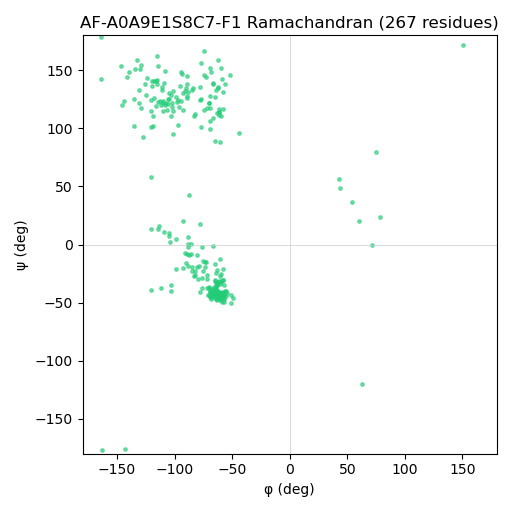O 1
ATOM 576 N N . SER A 1 75 ? -16.125 19.792 31.362 1.00 47.84 75 SER A N 1
ATOM 577 C CA . SER A 1 75 ? -16.586 21.156 31.668 1.00 47.84 75 SER A CA 1
ATOM 578 C C . SER A 1 75 ? -18.015 21.431 31.186 1.00 47.84 75 SER A C 1
ATOM 580 O O . SER A 1 75 ? -18.548 22.501 31.468 1.00 47.84 75 SER A O 1
ATOM 582 N N . LYS A 1 76 ? -18.622 20.498 30.440 1.00 50.66 76 LYS A N 1
ATOM 583 C CA . LYS A 1 76 ? -19.973 20.611 29.872 1.00 50.66 76 LYS A CA 1
ATOM 584 C C . LYS A 1 76 ? -20.767 19.313 30.092 1.00 5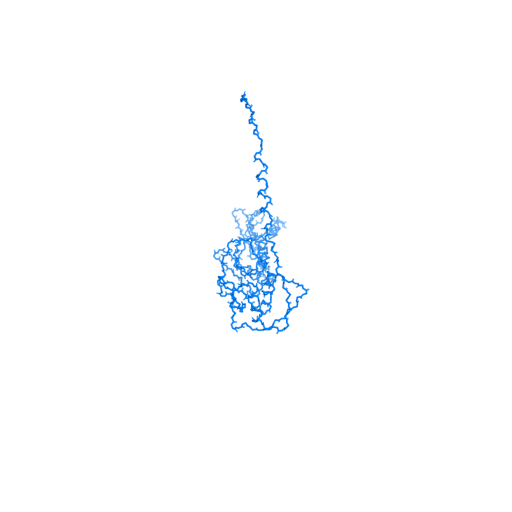0.66 76 LYS A C 1
ATOM 586 O O . LYS A 1 76 ? -20.150 18.245 30.169 1.00 50.66 76 LYS A O 1
ATOM 591 N N . PRO A 1 77 ? -22.103 19.380 30.198 1.00 65.50 77 PRO A N 1
ATOM 592 C CA . PRO A 1 77 ? -22.941 18.188 30.132 1.00 65.50 77 PRO A CA 1
ATOM 593 C C . PRO A 1 77 ? -22.736 17.465 28.791 1.00 65.50 77 PRO A C 1
ATOM 595 O O . PRO A 1 77 ? -22.540 18.121 27.770 1.00 65.50 77 PRO A O 1
ATOM 598 N N . VAL A 1 78 ? -22.740 16.132 28.813 1.00 68.06 78 VAL A N 1
ATOM 599 C CA . VAL A 1 78 ? -22.612 15.262 27.636 1.00 68.06 78 VAL A CA 1
ATOM 600 C C . VAL A 1 78 ? -23.887 14.451 27.442 1.00 68.06 78 VAL A C 1
ATOM 602 O O . VAL A 1 78 ? -24.493 13.974 28.403 1.00 68.06 78 VAL A O 1
ATOM 605 N N . THR A 1 79 ? -24.301 14.286 26.196 1.00 74.56 79 THR A N 1
ATOM 606 C CA . THR A 1 79 ? -25.417 13.415 25.811 1.00 74.56 79 THR A CA 1
ATOM 607 C C . THR A 1 79 ? -25.018 11.937 25.886 1.00 74.56 79 THR A C 1
ATOM 609 O O . THR A 1 79 ? -23.840 11.594 25.981 1.00 74.56 79 THR A O 1
ATOM 612 N N . GLN A 1 80 ? -25.994 11.026 25.827 1.00 75.62 80 GLN A N 1
ATOM 613 C CA . GLN A 1 80 ? -25.743 9.577 25.848 1.00 75.62 80 GLN A CA 1
ATOM 614 C C . GLN A 1 80 ? -24.794 9.113 24.724 1.00 75.62 80 GLN A C 1
ATOM 616 O O . GLN A 1 80 ? -23.937 8.263 24.961 1.00 75.62 80 GLN A O 1
ATOM 621 N N . SER A 1 81 ? -24.927 9.669 23.515 1.00 70.81 81 SER A N 1
ATOM 622 C CA . SER A 1 81 ? -24.044 9.360 22.383 1.00 70.81 81 SER A CA 1
ATOM 623 C C . SER A 1 81 ? -22.630 9.887 22.611 1.00 70.81 81 SER A C 1
ATOM 625 O O . SER A 1 81 ? -21.670 9.135 22.485 1.00 70.81 81 SER A O 1
ATOM 627 N N . GLU A 1 82 ? -22.501 11.139 23.052 1.00 67.88 82 GLU A N 1
ATOM 628 C CA . GLU A 1 82 ? -21.198 11.750 23.349 1.00 67.88 82 GLU A CA 1
ATOM 629 C C . GLU A 1 82 ? -20.483 11.046 24.510 1.00 67.88 82 GLU A C 1
ATOM 631 O O . GLU A 1 82 ? -19.258 10.928 24.514 1.00 67.88 82 GLU A O 1
ATOM 636 N N . LEU A 1 83 ? -21.236 10.540 25.492 1.00 73.56 83 LEU A N 1
ATOM 637 C CA . LEU A 1 83 ? -20.699 9.722 26.576 1.00 73.56 83 LEU A CA 1
ATOM 638 C C . LEU A 1 83 ? -20.096 8.416 26.048 1.00 73.56 83 LEU A C 1
ATOM 640 O O . LEU A 1 83 ? -19.055 7.979 26.541 1.00 73.56 83 LEU A O 1
ATOM 644 N N . TYR A 1 84 ? -20.742 7.792 25.061 1.00 78.38 84 TYR A N 1
ATOM 645 C CA . TYR A 1 84 ? -20.235 6.573 24.441 1.00 78.38 84 TYR A CA 1
ATOM 646 C C . TYR A 1 84 ? -18.971 6.843 23.610 1.00 78.38 84 TYR A C 1
ATOM 648 O O . TYR A 1 84 ? -18.002 6.093 23.713 1.00 78.38 84 TYR A O 1
ATOM 656 N N . ASP A 1 85 ? -18.919 7.952 22.876 1.00 73.19 85 ASP A N 1
ATOM 657 C CA . ASP A 1 85 ? -17.724 8.351 22.117 1.00 73.19 85 ASP A CA 1
ATOM 658 C C . ASP A 1 85 ? -16.540 8.688 23.042 1.00 73.19 85 ASP A C 1
ATOM 660 O O . ASP A 1 85 ? -15.395 8.277 22.813 1.00 73.19 85 ASP A O 1
ATOM 664 N N . LEU A 1 86 ? -16.818 9.377 24.153 1.00 70.19 86 LEU A N 1
ATOM 665 C CA . LEU A 1 86 ? -15.843 9.638 25.209 1.00 70.19 86 LEU A CA 1
ATOM 666 C C . LEU A 1 86 ? -15.331 8.333 25.835 1.00 70.19 86 LEU A C 1
ATOM 668 O O . LEU A 1 86 ? -14.134 8.190 26.085 1.00 70.19 86 LEU A O 1
ATOM 672 N N . PHE A 1 87 ? -16.223 7.368 26.063 1.00 80.81 87 PHE A N 1
ATOM 673 C CA . PHE A 1 87 ? -15.871 6.044 26.566 1.00 80.81 87 PHE A CA 1
ATOM 674 C C . PHE A 1 87 ? -14.892 5.315 25.640 1.00 80.81 87 PHE A C 1
ATOM 676 O O . PHE A 1 87 ? -13.854 4.849 26.112 1.00 80.81 87 PHE A O 1
ATOM 683 N N . LEU A 1 88 ? -15.173 5.270 24.334 1.00 80.19 88 LEU A N 1
ATOM 684 C CA . LEU A 1 88 ? -14.285 4.647 23.346 1.00 80.19 88 LEU A CA 1
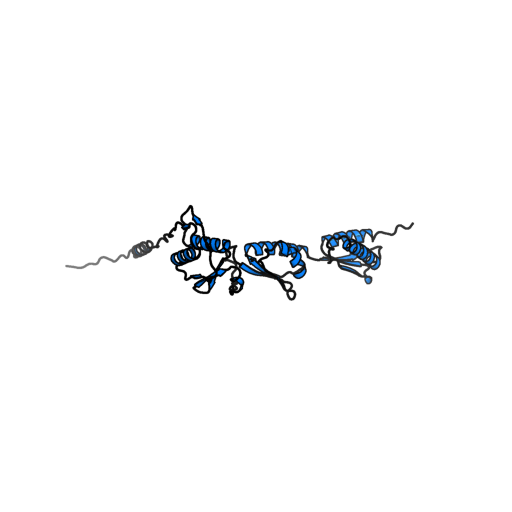ATOM 685 C C . LEU A 1 88 ? -12.906 5.318 23.320 1.00 80.19 88 LEU A C 1
ATOM 687 O O . LEU A 1 88 ? -11.888 4.628 23.314 1.00 80.19 88 LEU A O 1
ATOM 691 N N . SER A 1 89 ? -12.874 6.649 23.399 1.00 70.56 89 SER A N 1
ATOM 692 C CA . SER A 1 89 ? -11.629 7.429 23.422 1.00 70.56 89 SER A CA 1
ATOM 693 C C . SER A 1 89 ? -10.762 7.112 24.648 1.00 70.56 89 SER A C 1
ATOM 695 O O . SER A 1 89 ? -9.542 6.994 24.553 1.00 70.56 89 SER A O 1
ATOM 697 N N . ILE A 1 90 ? -11.382 6.951 25.822 1.00 76.50 90 ILE A N 1
ATOM 698 C CA . ILE A 1 90 ? -10.667 6.610 27.062 1.00 76.50 90 ILE A CA 1
ATOM 699 C C . ILE A 1 90 ? -10.120 5.184 27.007 1.00 76.50 90 ILE A C 1
ATOM 701 O O . ILE A 1 90 ? -8.996 4.951 27.458 1.00 76.50 90 ILE A O 1
ATOM 705 N N . LEU A 1 91 ? -10.895 4.235 26.471 1.00 81.50 91 LEU A N 1
ATOM 706 C CA . LEU A 1 91 ? -10.421 2.867 26.278 1.00 81.50 91 LEU A CA 1
ATOM 707 C C . LEU A 1 91 ? -9.182 2.841 25.379 1.00 81.50 91 LEU A C 1
ATOM 709 O O . LEU A 1 91 ? -8.198 2.196 25.744 1.00 81.50 91 LEU A O 1
ATOM 713 N N . ASP A 1 92 ? -9.201 3.594 24.278 1.00 77.38 92 ASP A N 1
ATOM 714 C CA . ASP A 1 92 ? -8.098 3.642 23.317 1.00 77.38 92 ASP A CA 1
ATOM 715 C C . ASP A 1 92 ? -6.798 4.167 23.951 1.00 77.38 92 ASP A C 1
ATOM 717 O O . ASP A 1 92 ? -5.751 3.524 23.857 1.00 77.38 92 ASP A O 1
ATOM 721 N N . VAL A 1 93 ? -6.877 5.253 24.732 1.00 72.75 93 VAL A N 1
ATOM 722 C CA . VAL A 1 93 ? -5.727 5.803 25.483 1.00 72.75 93 VAL A CA 1
ATOM 723 C C . VAL A 1 93 ? -5.138 4.788 26.471 1.00 72.75 93 VAL A C 1
ATOM 725 O O . VAL A 1 93 ? -3.933 4.792 26.725 1.00 72.75 93 VAL A O 1
ATOM 728 N N . GLN A 1 94 ? -5.971 3.915 27.036 1.00 75.38 94 GLN A N 1
ATOM 729 C CA . GLN A 1 94 ? -5.553 2.870 27.975 1.00 75.38 94 GLN A CA 1
ATOM 730 C C . GLN A 1 94 ? -5.135 1.559 27.277 1.00 75.38 94 GLN A C 1
ATOM 732 O O . GLN A 1 94 ? -4.748 0.606 27.954 1.00 75.38 94 GLN A O 1
ATOM 737 N N . GLY A 1 95 ? -5.179 1.493 25.940 1.00 81.12 95 GLY A N 1
ATOM 738 C CA . GLY A 1 95 ? -4.805 0.307 25.161 1.00 81.12 95 GLY A CA 1
ATOM 739 C C . GLY A 1 95 ? -5.877 -0.790 25.121 1.00 81.12 95 GLY A C 1
ATOM 740 O O . GLY A 1 95 ? -5.555 -1.965 24.901 1.00 81.12 95 GLY A O 1
ATOM 741 N N . TYR A 1 96 ? -7.139 -0.421 25.335 1.00 87.94 96 TYR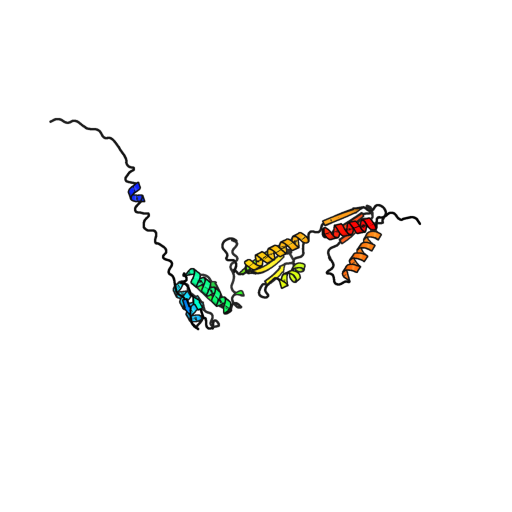 A N 1
ATOM 742 C CA . TYR A 1 96 ? -8.309 -1.294 25.258 1.00 87.94 96 TYR A CA 1
ATOM 743 C C . TYR A 1 96 ? -9.238 -0.867 24.120 1.00 87.94 96 TYR A C 1
ATOM 745 O O . TYR A 1 96 ? -9.196 0.257 23.632 1.00 87.94 96 TYR A O 1
ATOM 753 N N . THR A 1 97 ? -10.132 -1.760 23.713 1.00 87.12 97 THR A N 1
ATOM 754 C CA . THR A 1 97 ? -11.153 -1.462 22.709 1.00 87.12 97 THR A CA 1
ATOM 755 C C . THR A 1 97 ? -12.444 -2.219 22.996 1.00 87.12 97 THR A C 1
ATOM 757 O O . THR A 1 97 ? -12.440 -3.277 23.632 1.00 87.12 97 THR A O 1
ATOM 760 N N . ALA A 1 98 ? -13.564 -1.661 22.544 1.00 85.75 98 ALA A N 1
ATOM 761 C CA . ALA A 1 98 ? -14.888 -2.240 22.692 1.00 85.75 98 ALA A CA 1
ATOM 762 C C . ALA A 1 98 ? -15.335 -2.855 21.358 1.00 85.75 98 ALA A C 1
ATOM 764 O O . ALA A 1 98 ? -15.624 -2.150 20.397 1.00 85.75 98 ALA A O 1
ATOM 765 N N . VAL A 1 99 ? -15.417 -4.184 21.304 1.00 85.88 99 VAL A N 1
ATOM 766 C CA . VAL A 1 99 ? -15.834 -4.929 20.111 1.00 85.88 99 VAL A CA 1
ATOM 767 C C . VAL A 1 99 ? -17.280 -5.378 20.276 1.00 85.88 99 VAL A C 1
ATOM 769 O O . VAL A 1 99 ? -17.615 -6.103 21.215 1.00 85.88 99 VAL A O 1
ATOM 772 N N . ARG A 1 100 ? -18.156 -4.979 19.353 1.00 81.38 100 ARG A N 1
ATOM 773 C CA . ARG A 1 100 ? -19.552 -5.429 19.347 1.00 81.38 100 ARG A CA 1
ATOM 774 C C . ARG A 1 100 ? -19.643 -6.854 18.791 1.00 81.38 100 ARG A C 1
ATOM 776 O O . ARG A 1 100 ? -19.175 -7.126 17.692 1.00 81.38 100 ARG A O 1
ATOM 783 N N . SER A 1 101 ? -20.251 -7.762 19.552 1.00 72.88 101 SER A N 1
ATOM 784 C CA . SER A 1 101 ? -20.494 -9.160 19.181 1.00 72.88 101 SER A CA 1
ATOM 785 C C . SER A 1 101 ? -21.978 -9.469 19.373 1.00 72.88 101 SER A C 1
ATOM 787 O O . SER A 1 101 ? -22.432 -9.795 20.473 1.00 72.88 101 SER A O 1
ATOM 789 N N . GLY A 1 102 ? -22.762 -9.300 18.306 1.00 77.25 102 GLY A N 1
ATOM 790 C CA . GLY A 1 102 ? -24.221 -9.382 18.373 1.00 77.25 102 GLY A CA 1
ATOM 791 C C . GLY A 1 102 ? -24.811 -8.296 19.282 1.00 77.25 102 GLY A C 1
ATOM 792 O O . GLY A 1 102 ? -24.624 -7.107 19.033 1.00 77.25 102 GLY A O 1
ATOM 793 N N . GLN A 1 103 ? -25.516 -8.712 20.337 1.00 78.44 103 GLN A N 1
ATOM 794 C CA . GLN A 1 103 ? -26.171 -7.822 21.312 1.00 78.44 103 GLN A CA 1
ATOM 795 C C . GLN A 1 103 ? -25.270 -7.419 22.492 1.00 78.44 103 GLN A C 1
ATOM 797 O O . GLN A 1 103 ? -25.689 -6.660 23.361 1.00 78.44 103 GLN A O 1
ATOM 802 N N . VAL A 1 104 ? -24.038 -7.930 22.541 1.00 81.38 104 VAL A N 1
ATOM 803 C CA . VAL A 1 104 ? -23.106 -7.709 23.651 1.00 81.38 104 VAL A CA 1
ATOM 804 C C . VAL A 1 104 ? -21.900 -6.923 23.154 1.00 81.38 104 VAL A C 1
ATOM 806 O O . VAL A 1 104 ? -21.367 -7.191 22.077 1.00 81.38 104 VAL A O 1
ATOM 809 N N . VAL A 1 105 ? -21.445 -5.956 23.945 1.00 87.94 105 VAL A N 1
ATOM 810 C CA . VAL A 1 105 ? -20.191 -5.235 23.703 1.00 87.94 105 VAL A CA 1
ATOM 811 C C . VAL A 1 105 ? -19.112 -5.837 24.588 1.00 87.94 105 VAL A C 1
ATOM 813 O O . VAL A 1 105 ? -19.288 -5.978 25.791 1.00 87.94 105 VAL A O 1
ATOM 816 N N . ARG A 1 106 ? -17.985 -6.226 24.005 1.00 88.88 106 ARG A N 1
ATOM 817 C CA . ARG A 1 106 ? -16.903 -6.890 24.727 1.00 88.88 106 ARG A CA 1
ATOM 818 C C . ARG A 1 106 ? -15.694 -5.967 24.790 1.00 88.88 106 ARG A C 1
ATOM 820 O O . ARG A 1 106 ? -15.184 -5.566 23.749 1.00 88.88 106 ARG A O 1
ATOM 827 N N . VAL A 1 107 ? -15.256 -5.619 25.995 1.00 89.88 107 VAL A N 1
ATOM 828 C CA . VAL A 1 107 ? -14.095 -4.753 26.228 1.00 89.88 107 VAL A CA 1
ATOM 829 C C . VAL A 1 107 ? -12.865 -5.634 26.391 1.00 89.88 107 VAL A C 1
ATOM 831 O O . VAL A 1 107 ? -12.793 -6.433 27.325 1.00 89.88 107 VAL A O 1
ATOM 834 N N . VAL A 1 108 ? -11.919 -5.511 25.464 1.00 89.00 108 VAL A N 1
ATOM 835 C CA . VAL A 1 108 ? -10.722 -6.359 25.376 1.00 89.00 108 VAL A CA 1
ATOM 836 C C . VAL A 1 108 ? -9.468 -5.506 25.176 1.00 89.00 108 VAL A C 1
ATOM 838 O O . VAL A 1 108 ? -9.570 -4.378 24.690 1.00 89.00 108 VAL A O 1
ATOM 841 N N . PRO A 1 109 ? -8.268 -6.015 25.499 1.00 89.69 109 PRO A N 1
ATOM 842 C CA . PRO A 1 109 ? -7.022 -5.385 25.072 1.00 89.69 109 PRO A CA 1
ATOM 843 C C . PRO A 1 109 ? -6.976 -5.221 23.548 1.00 89.69 109 PRO A C 1
ATOM 845 O O . PRO A 1 109 ? -7.312 -6.149 22.809 1.00 89.69 109 PRO A O 1
ATOM 848 N N . SER A 1 110 ? -6.506 -4.072 23.055 1.00 82.81 110 SER A N 1
ATOM 849 C CA . SER A 1 110 ? -6.494 -3.766 21.612 1.00 82.81 110 SER A CA 1
ATOM 850 C C . SER A 1 110 ? -5.676 -4.769 20.786 1.00 82.81 110 SER A C 1
ATOM 852 O O . SER A 1 110 ? -5.962 -5.004 19.612 1.00 82.81 110 SER A O 1
ATOM 854 N N . LYS A 1 111 ? -4.696 -5.432 21.413 1.00 79.06 111 LYS A N 1
ATOM 855 C CA . LYS A 1 111 ? -3.930 -6.546 20.828 1.00 79.06 111 LYS A CA 1
ATOM 856 C C . LYS A 1 111 ? -4.793 -7.774 20.491 1.00 79.06 111 LYS A C 1
ATOM 858 O O . LYS A 1 111 ? -4.543 -8.421 19.477 1.00 79.06 111 LYS A O 1
ATOM 863 N N . ASP A 1 112 ? -5.819 -8.054 21.291 1.00 70.06 112 ASP A N 1
ATOM 864 C CA . ASP A 1 112 ? -6.636 -9.271 21.204 1.00 70.06 112 ASP A CA 1
ATOM 865 C C . ASP A 1 112 ? -7.871 -9.060 20.309 1.00 70.06 112 ASP A C 1
ATOM 867 O O . ASP A 1 112 ? -8.416 -10.011 19.745 1.00 70.06 112 ASP A O 1
ATOM 871 N N . ALA A 1 113 ? -8.264 -7.801 20.087 1.00 63.00 113 ALA A N 1
ATOM 872 C CA . ALA A 1 113 ? -9.368 -7.413 19.207 1.00 63.00 113 ALA A CA 1
ATOM 873 C C . ALA A 1 113 ? -9.170 -7.831 17.738 1.00 63.00 113 ALA A C 1
ATOM 875 O O . ALA A 1 113 ? -10.145 -8.116 17.046 1.00 63.00 113 ALA A O 1
ATOM 876 N N . ARG A 1 114 ? -7.914 -7.956 17.285 1.00 60.53 114 ARG A N 1
ATOM 877 C CA . ARG A 1 114 ? -7.534 -8.365 15.917 1.00 60.53 114 ARG A CA 1
ATOM 878 C C . ARG A 1 114 ? -7.933 -9.798 15.548 1.00 60.53 114 ARG A C 1
ATOM 880 O O . ARG A 1 114 ? -7.923 -10.147 14.374 1.00 60.53 114 ARG A O 1
ATOM 887 N N . SER A 1 115 ? -8.254 -10.629 16.540 1.00 57.69 115 SER A N 1
ATOM 888 C CA . SER A 1 115 ? -8.721 -12.009 16.346 1.00 57.69 115 SER A CA 1
ATOM 889 C C . SER A 1 115 ? -10.244 -12.124 16.210 1.00 57.69 115 SER A C 1
ATOM 891 O O . SER A 1 115 ? -10.759 -13.199 15.903 1.00 57.69 115 SER A O 1
ATOM 893 N N . SER A 1 116 ? -10.977 -11.028 16.441 1.00 49.69 116 SER A N 1
ATOM 894 C CA . SER A 1 116 ? -12.433 -11.018 16.358 1.00 49.69 116 SER A CA 1
ATOM 895 C C . SER A 1 116 ? -12.864 -10.795 14.901 1.00 49.69 116 SER A C 1
ATOM 897 O O . SER A 1 116 ? -12.339 -9.883 14.263 1.00 49.69 116 SER A O 1
ATOM 899 N N . PRO A 1 117 ? -13.810 -11.581 14.353 1.00 45.34 117 PRO A N 1
ATOM 900 C CA . PRO A 1 117 ? -14.258 -11.419 12.972 1.00 45.34 117 PRO A CA 1
ATOM 901 C C . PRO A 1 117 ? -14.880 -10.032 12.777 1.00 45.34 117 PRO A C 1
ATOM 903 O O . PRO A 1 117 ? -15.940 -9.746 13.334 1.00 45.34 117 PRO A O 1
ATOM 906 N N . VAL A 1 118 ? -14.219 -9.162 12.013 1.00 56.19 118 VAL A N 1
ATOM 907 C CA . VAL A 1 118 ? -14.811 -7.899 11.557 1.00 56.19 118 VAL A CA 1
ATOM 908 C C . VAL A 1 118 ? -15.750 -8.237 10.392 1.00 56.19 118 VAL A C 1
ATOM 910 O O . VAL A 1 118 ? -15.305 -8.889 9.442 1.00 56.19 118 VAL A O 1
ATOM 913 N N . PRO A 1 119 ? -17.041 -7.862 10.443 1.00 43.88 119 PRO A N 1
ATOM 914 C CA . PRO A 1 119 ? -17.943 -8.083 9.325 1.00 43.88 119 PRO A CA 1
ATOM 915 C C . PRO A 1 119 ? -17.490 -7.255 8.116 1.00 43.88 119 PRO A C 1
ATOM 917 O O . PRO A 1 119 ? -17.315 -6.044 8.213 1.00 43.88 119 PRO A O 1
ATOM 920 N N . LEU A 1 120 ? -17.320 -7.911 6.967 1.00 41.53 120 LEU A N 1
ATOM 921 C CA . LEU A 1 120 ? -17.216 -7.244 5.670 1.00 41.53 120 LEU A CA 1
ATOM 922 C C . LEU A 1 120 ? -18.577 -6.606 5.360 1.00 41.53 120 LEU A C 1
ATOM 924 O O . LEU A 1 120 ? -19.541 -7.324 5.104 1.00 41.53 120 LEU A O 1
ATOM 928 N N . ILE A 1 121 ? -18.672 -5.276 5.416 1.00 46.12 121 ILE A N 1
ATOM 929 C CA . ILE A 1 121 ? -19.876 -4.538 5.014 1.00 46.12 121 ILE A CA 1
ATOM 930 C C . ILE A 1 121 ? -19.576 -3.804 3.703 1.00 46.12 121 ILE A C 1
ATOM 932 O O . ILE A 1 121 ? -18.671 -2.978 3.632 1.00 46.12 121 ILE A O 1
ATOM 936 N N . GLU A 1 122 ? -20.350 -4.125 2.664 1.00 47.47 122 GLU A N 1
ATOM 937 C CA . GLU A 1 122 ? -20.203 -3.637 1.281 1.00 47.47 122 GLU A CA 1
ATOM 938 C C . GLU A 1 122 ? -20.687 -2.187 1.054 1.00 47.47 122 GLU A C 1
ATOM 940 O O . GLU A 1 122 ? -20.549 -1.666 -0.049 1.00 47.47 122 GLU A O 1
ATOM 945 N N . ASN A 1 123 ? -21.225 -1.499 2.069 1.00 43.06 123 ASN A N 1
ATOM 946 C CA . ASN A 1 123 ? -21.810 -0.161 1.911 1.00 43.06 123 ASN A CA 1
ATOM 947 C C . ASN A 1 123 ? -20.875 0.948 2.421 1.00 43.06 123 ASN A C 1
ATOM 949 O O . ASN A 1 123 ? -20.541 1.008 3.603 1.00 43.06 123 ASN A O 1
ATOM 953 N N . GLN A 1 124 ? -20.473 1.835 1.505 1.00 52.19 124 GLN A N 1
ATOM 954 C CA . GLN A 1 124 ? -19.436 2.862 1.680 1.00 52.19 124 GLN A CA 1
ATOM 955 C C . GLN A 1 124 ? -19.844 4.093 2.515 1.00 52.19 124 GLN A C 1
ATOM 957 O O . GLN A 1 124 ? -18.954 4.812 2.962 1.00 52.19 124 GLN A O 1
ATOM 962 N N . ASP A 1 125 ? -21.135 4.320 2.778 1.00 46.25 125 ASP A N 1
ATOM 963 C CA . ASP A 1 125 ? -21.631 5.666 3.128 1.00 46.25 125 ASP A CA 1
ATOM 964 C C . ASP A 1 125 ? -21.962 5.923 4.614 1.00 46.25 125 ASP A C 1
ATOM 966 O O . ASP A 1 125 ? -22.416 7.013 4.953 1.00 46.25 125 ASP A O 1
ATOM 970 N N . LEU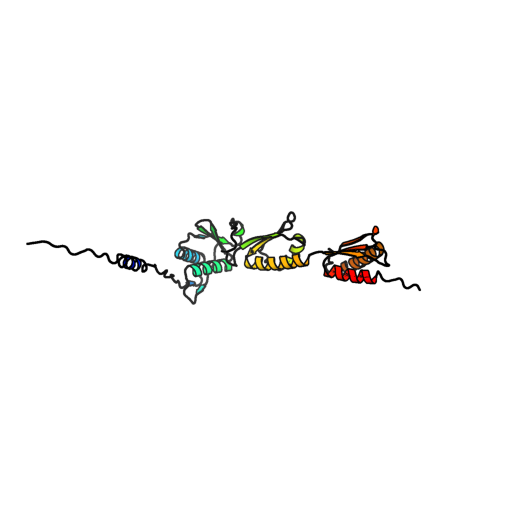 A 1 126 ? -21.748 4.966 5.528 1.00 47.19 126 LEU A N 1
ATOM 971 C CA . LEU A 1 126 ? -22.187 5.096 6.938 1.00 47.19 126 LEU A CA 1
ATOM 972 C C . LEU A 1 126 ? -21.070 5.011 7.990 1.00 47.19 126 LEU A C 1
ATOM 974 O O . LEU A 1 126 ? -21.354 4.850 9.176 1.00 47.19 126 LEU A O 1
ATOM 978 N N . LEU A 1 127 ? -19.803 5.099 7.589 1.00 49.34 127 LEU A N 1
ATOM 979 C CA . LEU A 1 127 ? -18.681 4.716 8.446 1.00 49.34 127 LEU A CA 1
ATOM 980 C C . LEU A 1 127 ? -17.832 5.931 8.842 1.00 49.34 127 LEU A C 1
ATOM 982 O O . LEU A 1 127 ? -17.343 6.668 7.987 1.00 49.34 127 LEU A O 1
ATOM 986 N N . GLY A 1 128 ? -17.677 6.143 10.153 1.00 56.72 128 GLY A N 1
ATOM 987 C CA . GLY A 1 128 ? -16.832 7.196 10.718 1.00 56.72 128 GLY A CA 1
ATOM 988 C C . GLY A 1 128 ? -15.364 7.051 10.298 1.00 56.72 128 GLY A C 1
ATOM 989 O O . GLY A 1 128 ? -14.874 5.951 10.047 1.00 56.72 128 GLY A O 1
ATOM 990 N N . ASN A 1 129 ? -14.648 8.177 10.237 1.00 55.94 129 ASN A N 1
ATOM 991 C CA . ASN A 1 129 ? -13.263 8.265 9.747 1.00 55.94 129 ASN A CA 1
ATOM 992 C C . ASN A 1 129 ? -12.232 7.424 10.528 1.00 55.94 129 ASN A C 1
ATOM 994 O O . ASN A 1 129 ? -11.125 7.226 10.019 1.00 55.94 129 ASN A O 1
ATOM 998 N N . ASP A 1 130 ? -12.608 6.908 11.701 1.00 63.50 130 ASP A N 1
ATOM 999 C CA . ASP A 1 130 ? -11.742 6.177 12.636 1.00 63.50 130 ASP A CA 1
ATOM 1000 C C . ASP A 1 130 ? -11.973 4.654 12.630 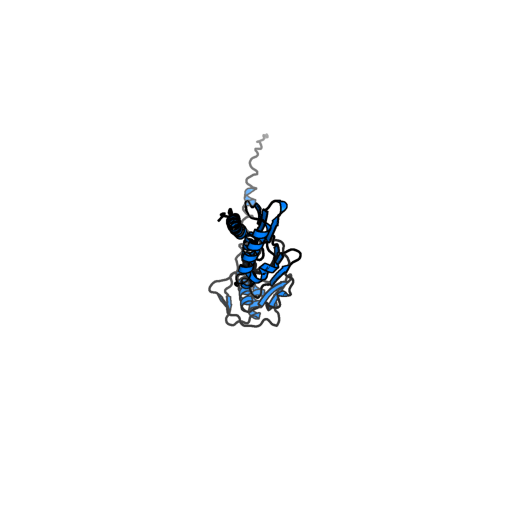1.00 63.50 130 ASP A C 1
ATOM 1002 O O . ASP A 1 130 ? -11.438 3.924 13.462 1.00 63.50 130 ASP A O 1
ATOM 1006 N N . GLU A 1 131 ? -12.753 4.138 11.680 1.00 66.19 131 GLU A N 1
ATOM 1007 C CA . GLU A 1 131 ? -12.978 2.699 11.565 1.00 66.19 131 GLU A CA 1
ATOM 1008 C C . GLU A 1 131 ? -11.789 1.976 10.911 1.00 66.19 131 GLU A C 1
ATOM 1010 O O . GLU A 1 131 ? -11.273 2.398 9.871 1.00 66.19 131 GLU A O 1
ATOM 1015 N N . TYR A 1 132 ? -11.398 0.841 11.497 1.00 67.44 132 TYR A N 1
ATOM 1016 C CA . TYR A 1 132 ? -10.453 -0.099 10.900 1.00 67.44 132 TYR A CA 1
ATOM 1017 C C . TYR A 1 132 ? -11.116 -0.882 9.772 1.00 67.44 132 TYR A C 1
ATOM 1019 O O . TYR A 1 132 ? -12.012 -1.692 10.005 1.00 67.44 132 TYR A O 1
ATOM 1027 N N . VAL A 1 133 ? -10.622 -0.697 8.553 1.00 72.06 133 VAL A N 1
ATOM 1028 C CA . VAL A 1 133 ? -11.133 -1.380 7.365 1.00 72.06 133 VAL A CA 1
ATOM 1029 C C . VAL A 1 133 ? -9.993 -2.026 6.587 1.00 72.06 133 VAL A C 1
ATOM 1031 O O . VAL A 1 133 ? -8.835 -1.625 6.685 1.00 72.06 133 VAL A O 1
ATOM 1034 N N . THR A 1 134 ? -10.316 -3.071 5.824 1.00 72.50 134 THR A N 1
ATOM 1035 C CA . THR A 1 134 ? -9.372 -3.695 4.891 1.00 72.50 134 THR A CA 1
ATOM 1036 C C . THR A 1 134 ? -9.803 -3.386 3.469 1.00 72.50 134 THR A C 1
ATOM 1038 O O . THR A 1 134 ? -10.929 -3.693 3.088 1.00 72.50 134 THR A O 1
ATOM 1041 N N . GLN A 1 135 ? -8.909 -2.792 2.686 1.00 75.19 135 GLN A N 1
ATOM 1042 C CA . GLN A 1 135 ? -9.145 -2.426 1.297 1.00 75.19 135 GLN A CA 1
ATOM 1043 C C . GLN A 1 135 ? -8.149 -3.135 0.379 1.00 75.19 135 GLN A C 1
ATOM 1045 O O . GLN A 1 135 ? -6.965 -3.267 0.692 1.00 75.19 135 GLN A O 1
ATOM 1050 N N . VAL A 1 136 ? -8.645 -3.578 -0.775 1.00 77.62 136 VAL A N 1
ATOM 1051 C CA . VAL A 1 136 ? -7.840 -4.166 -1.846 1.00 77.62 136 VAL A CA 1
ATOM 1052 C C . VAL A 1 136 ? -7.760 -3.163 -2.989 1.00 77.62 136 VAL A C 1
ATOM 1054 O O . VAL A 1 136 ? -8.785 -2.747 -3.525 1.00 77.62 136 VAL A O 1
ATOM 1057 N N . ILE A 1 137 ? -6.544 -2.775 -3.357 1.00 81.19 137 ILE A N 1
ATOM 1058 C CA . ILE A 1 137 ? -6.261 -1.772 -4.387 1.00 81.19 137 ILE A CA 1
ATOM 1059 C C . ILE A 1 137 ? -5.528 -2.474 -5.522 1.00 81.19 137 ILE A C 1
ATOM 1061 O O . ILE A 1 137 ? -4.457 -3.035 -5.308 1.00 81.19 137 ILE A O 1
ATOM 1065 N N . ARG A 1 138 ? -6.106 -2.475 -6.721 1.00 83.06 138 ARG A N 1
ATOM 1066 C CA . ARG A 1 138 ? -5.464 -3.025 -7.924 1.00 83.06 138 ARG A CA 1
ATOM 1067 C C . ARG A 1 138 ? -4.638 -1.939 -8.609 1.00 83.06 138 ARG A C 1
ATOM 1069 O O . ARG A 1 138 ? -5.032 -0.779 -8.568 1.00 83.06 138 ARG A O 1
ATOM 1076 N N . LEU A 1 139 ? -3.509 -2.332 -9.191 1.00 84.31 139 LEU A N 1
ATOM 1077 C CA . LEU A 1 139 ? -2.596 -1.449 -9.917 1.00 84.31 139 LEU A CA 1
ATOM 1078 C C . LEU A 1 139 ? -2.508 -1.885 -11.374 1.00 84.31 139 LEU A C 1
ATOM 1080 O O . LEU A 1 139 ? -2.420 -3.090 -11.643 1.00 84.31 139 LEU A O 1
ATOM 1084 N N . ASP A 1 140 ? -2.452 -0.915 -12.279 1.00 84.69 140 ASP A N 1
ATOM 1085 C CA . ASP A 1 140 ? -2.485 -1.179 -13.717 1.00 84.69 140 ASP A CA 1
ATOM 1086 C C . ASP A 1 140 ? -1.101 -1.063 -14.370 1.00 84.69 140 ASP A C 1
ATOM 1088 O O . ASP A 1 140 ? -0.786 -1.830 -15.280 1.00 84.69 140 ASP A O 1
ATOM 1092 N N . ASN A 1 141 ? -0.249 -0.146 -13.900 1.00 83.38 141 ASN A N 1
ATOM 1093 C CA . ASN A 1 141 ? 0.998 0.212 -14.585 1.00 83.38 141 ASN A CA 1
ATOM 1094 C C . ASN A 1 141 ? 2.240 -0.239 -13.810 1.00 83.38 141 ASN A C 1
ATOM 1096 O O . ASN A 1 141 ? 3.221 -0.689 -14.404 1.00 83.38 141 ASN A O 1
ATOM 1100 N N . ILE A 1 142 ? 2.208 -0.148 -12.477 1.00 87.00 142 ILE A N 1
ATOM 1101 C CA . ILE A 1 142 ? 3.328 -0.531 -11.613 1.00 87.00 142 ILE A CA 1
ATOM 1102 C C . ILE A 1 142 ? 3.059 -1.817 -10.828 1.00 87.00 142 ILE A C 1
ATOM 1104 O O . ILE A 1 142 ? 1.937 -2.152 -10.450 1.00 87.00 142 ILE A O 1
ATOM 1108 N N . SER A 1 143 ? 4.132 -2.560 -10.547 1.00 88.56 143 SER A N 1
ATOM 1109 C CA . SER A 1 143 ? 4.054 -3.752 -9.704 1.00 88.56 14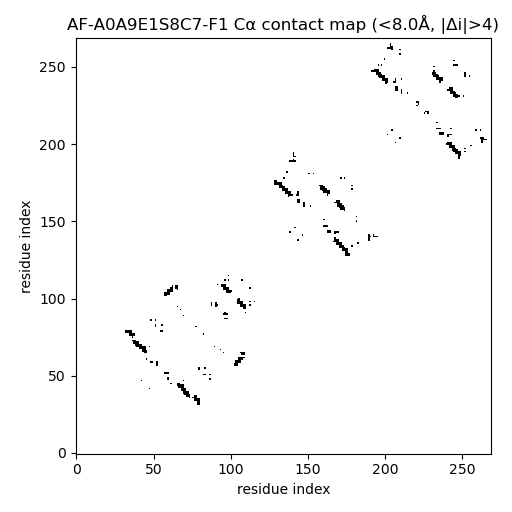3 SER A CA 1
ATOM 1110 C C . SER A 1 143 ? 3.765 -3.387 -8.247 1.00 88.56 143 SER A C 1
ATOM 1112 O O . SER A 1 143 ? 4.529 -2.642 -7.626 1.00 88.56 143 SER A O 1
ATOM 1114 N N . ALA A 1 144 ? 2.741 -4.015 -7.666 1.00 85.81 144 ALA A N 1
ATOM 1115 C CA . ALA A 1 144 ? 2.391 -3.892 -6.250 1.00 85.81 144 ALA A CA 1
ATOM 1116 C C . ALA A 1 144 ? 3.590 -4.133 -5.328 1.00 85.81 144 ALA A C 1
ATOM 1118 O O . ALA A 1 144 ? 3.826 -3.370 -4.396 1.00 85.81 144 ALA A O 1
ATOM 1119 N N . ALA A 1 145 ? 4.397 -5.156 -5.622 1.00 87.62 145 ALA A N 1
ATOM 1120 C CA . ALA A 1 145 ? 5.557 -5.519 -4.813 1.00 87.62 145 ALA A CA 1
ATOM 1121 C C . ALA A 1 145 ? 6.654 -4.439 -4.813 1.00 87.62 145 ALA A C 1
ATOM 1123 O O . ALA A 1 145 ? 7.337 -4.274 -3.803 1.00 87.62 145 ALA A O 1
ATOM 1124 N N . LYS A 1 146 ? 6.804 -3.685 -5.914 1.00 87.94 146 LYS A N 1
ATOM 1125 C CA . LYS A 1 146 ? 7.769 -2.575 -6.012 1.00 87.94 146 LYS A CA 1
ATOM 1126 C C . LYS A 1 146 ? 7.340 -1.366 -5.169 1.00 87.94 146 LYS A C 1
ATOM 1128 O O . LYS A 1 146 ? 8.204 -0.643 -4.683 1.00 87.94 146 LYS A O 1
ATOM 1133 N N . LEU A 1 147 ? 6.036 -1.150 -4.976 1.00 88.38 147 LEU A N 1
ATOM 1134 C CA . LEU A 1 147 ? 5.519 -0.008 -4.214 1.00 88.38 147 LEU A CA 1
ATOM 1135 C C . LEU A 1 147 ? 5.586 -0.195 -2.692 1.00 88.38 147 LEU A C 1
ATOM 1137 O O . LEU A 1 147 ? 5.744 0.791 -1.974 1.00 88.38 147 LEU A O 1
ATOM 1141 N N . ILE A 1 148 ? 5.505 -1.431 -2.182 1.00 88.88 148 ILE A N 1
ATOM 1142 C CA . ILE A 1 148 ? 5.467 -1.702 -0.730 1.00 88.88 148 ILE A CA 1
ATOM 1143 C C . ILE A 1 148 ? 6.605 -1.006 0.043 1.00 88.88 148 ILE A C 1
ATOM 1145 O O . ILE A 1 148 ? 6.301 -0.325 1.024 1.00 88.88 148 ILE A O 1
ATOM 1149 N N . PRO A 1 149 ? 7.892 -1.106 -0.355 1.00 90.12 149 PRO A N 1
ATOM 1150 C CA . PRO A 1 149 ? 8.986 -0.486 0.398 1.00 90.12 149 PRO A CA 1
ATOM 1151 C C . PRO A 1 149 ? 8.913 1.045 0.417 1.00 90.12 149 PRO A C 1
ATOM 1153 O O . PRO A 1 149 ? 9.326 1.659 1.396 1.00 90.12 149 PRO A O 1
ATOM 1156 N N . VAL A 1 150 ? 8.365 1.651 -0.641 1.00 89.06 150 VAL A N 1
ATOM 1157 C CA . VAL A 1 150 ? 8.212 3.108 -0.770 1.00 89.06 150 VAL A CA 1
ATOM 1158 C C . VAL A 1 150 ? 7.057 3.616 0.090 1.00 89.06 150 VAL A C 1
ATOM 1160 O O . VAL A 1 150 ? 7.151 4.680 0.696 1.00 89.06 150 VAL A O 1
ATOM 1163 N N . LEU A 1 151 ? 5.975 2.841 0.182 1.00 89.19 151 LEU A N 1
ATOM 1164 C CA . LEU A 1 151 ? 4.784 3.200 0.949 1.00 89.19 151 LEU A CA 1
ATOM 1165 C C . LEU A 1 151 ? 4.922 2.888 2.443 1.00 89.19 151 LEU A C 1
ATOM 1167 O O . LEU A 1 151 ? 4.276 3.538 3.263 1.00 89.19 151 LEU A O 1
ATOM 1171 N N . ARG A 1 152 ? 5.762 1.915 2.825 1.00 89.19 152 ARG A N 1
ATOM 1172 C CA . ARG A 1 152 ? 5.872 1.452 4.218 1.00 89.19 152 ARG A CA 1
ATOM 1173 C C . ARG A 1 152 ? 6.181 2.562 5.237 1.00 89.19 152 ARG A C 1
ATOM 1175 O O . ARG A 1 152 ? 5.558 2.524 6.294 1.00 89.19 152 ARG A O 1
ATOM 1182 N N . PRO A 1 153 ? 7.052 3.555 4.967 1.00 90.06 153 PRO A N 1
ATOM 1183 C CA . PRO A 1 153 ? 7.297 4.665 5.894 1.00 90.06 153 PRO A CA 1
ATOM 1184 C C . PRO A 1 153 ? 6.080 5.565 6.156 1.00 90.06 153 PRO A C 1
ATOM 1186 O O . PRO A 1 153 ? 6.040 6.248 7.174 1.00 90.06 153 PRO A O 1
ATOM 1189 N N . LEU A 1 154 ? 5.095 5.581 5.252 1.00 85.75 154 LEU A N 1
ATOM 1190 C CA . LEU A 1 154 ? 3.876 6.393 5.365 1.00 85.75 154 LEU A CA 1
ATOM 1191 C C . LEU A 1 154 ? 2.762 5.679 6.144 1.00 85.75 154 LEU A C 1
ATOM 1193 O O . LEU A 1 154 ? 1.734 6.275 6.463 1.00 85.75 154 LEU A O 1
ATOM 1197 N N . VAL A 1 155 ? 2.964 4.394 6.430 1.00 84.38 155 VAL A N 1
ATOM 1198 C CA . VAL A 1 155 ? 1.993 3.501 7.052 1.00 84.38 155 VAL A CA 1
ATOM 1199 C C . VAL A 1 155 ? 2.393 3.285 8.516 1.00 84.38 155 VAL A C 1
ATOM 1201 O O . VAL A 1 155 ? 3.546 2.939 8.786 1.00 84.38 155 VAL A O 1
ATOM 1204 N N . PRO A 1 156 ? 1.471 3.435 9.482 1.00 83.44 156 PRO A N 1
ATOM 1205 C CA . PRO A 1 156 ? 1.720 3.089 10.876 1.00 83.44 156 PRO A CA 1
ATOM 1206 C C . PRO A 1 156 ? 2.254 1.659 11.026 1.00 83.44 156 PRO A C 1
ATOM 1208 O O . PRO A 1 156 ? 1.827 0.743 10.323 1.00 83.44 156 PRO A O 1
ATOM 1211 N N . GLN A 1 157 ? 3.135 1.415 12.001 1.00 78.06 157 GLN A N 1
ATOM 1212 C CA . GLN A 1 157 ? 3.679 0.063 12.226 1.00 78.06 157 GLN A CA 1
ATOM 1213 C C . GLN A 1 157 ? 2.586 -0.983 12.496 1.00 78.06 157 GLN A C 1
ATOM 1215 O O . GLN A 1 157 ? 2.735 -2.148 12.131 1.00 78.06 157 GLN A O 1
ATOM 1220 N N . GLN A 1 158 ? 1.482 -0.551 13.104 1.00 73.94 158 GLN A N 1
ATOM 1221 C CA . GLN A 1 158 ? 0.318 -1.370 13.431 1.00 73.94 158 GLN A CA 1
ATOM 1222 C C . GLN A 1 158 ? -0.557 -1.751 12.230 1.00 73.94 158 GLN A C 1
ATOM 1224 O O . GLN A 1 158 ? -1.364 -2.669 12.360 1.00 73.94 158 GLN A O 1
ATOM 1229 N N . ALA A 1 159 ? -0.392 -1.080 11.090 1.00 76.56 159 ALA A N 1
ATOM 1230 C CA . ALA A 1 159 ? -1.184 -1.307 9.894 1.00 76.56 159 ALA A CA 1
ATOM 1231 C C . ALA A 1 159 ? -0.565 -2.389 9.004 1.00 76.56 159 ALA A C 1
ATOM 1233 O O . ALA A 1 159 ? 0.660 -2.453 8.798 1.00 76.56 159 ALA A O 1
ATOM 1234 N N . HIS A 1 160 ? -1.429 -3.253 8.475 1.00 77.31 160 HIS A N 1
ATOM 1235 C CA . HIS A 1 160 ? -1.030 -4.361 7.618 1.00 77.31 160 HIS A CA 1
ATOM 1236 C C . HIS A 1 160 ? -1.045 -3.913 6.160 1.00 77.31 160 HIS A C 1
ATOM 1238 O O . HIS A 1 160 ? -1.998 -3.288 5.707 1.00 77.31 160 HIS A O 1
ATOM 1244 N N . MET A 1 161 ? 0.022 -4.220 5.428 1.00 82.56 161 MET A N 1
ATOM 1245 C CA . MET A 1 161 ? 0.128 -3.919 4.007 1.00 82.56 161 MET A CA 1
ATOM 1246 C C . MET A 1 161 ? 0.882 -5.056 3.328 1.00 82.56 161 MET A C 1
ATOM 1248 O O . MET A 1 161 ? 2.008 -5.366 3.718 1.00 82.56 161 MET A O 1
ATOM 1252 N N . ALA A 1 162 ? 0.264 -5.666 2.324 1.00 78.12 162 ALA A N 1
ATOM 1253 C CA . ALA A 1 162 ? 0.839 -6.784 1.591 1.00 78.12 162 ALA A CA 1
ATOM 1254 C C . ALA A 1 162 ? 0.512 -6.686 0.101 1.00 78.12 162 ALA A C 1
ATOM 1256 O O . ALA A 1 162 ? -0.578 -6.266 -0.280 1.00 78.12 162 ALA A O 1
ATOM 1257 N N . ALA A 1 163 ? 1.449 -7.104 -0.747 1.00 79.56 163 ALA A N 1
ATOM 1258 C CA . ALA A 1 163 ? 1.201 -7.254 -2.173 1.00 79.56 163 ALA A CA 1
ATOM 1259 C C . ALA A 1 163 ? 0.656 -8.659 -2.468 1.00 79.56 163 ALA A C 1
ATOM 1261 O O . ALA A 1 163 ? 1.242 -9.663 -2.062 1.00 79.56 163 ALA A O 1
ATOM 1262 N N . TYR A 1 164 ? -0.433 -8.728 -3.224 1.00 77.12 164 TYR A N 1
ATOM 1263 C CA . TYR A 1 164 ? -0.967 -9.948 -3.805 1.00 77.12 164 TYR A CA 1
ATOM 1264 C C . TYR A 1 164 ? -0.566 -10.017 -5.280 1.00 77.12 164 TYR A C 1
ATOM 1266 O O . TYR A 1 164 ? -1.203 -9.436 -6.161 1.00 77.12 164 TYR A O 1
ATOM 1274 N N . ALA A 1 165 ? 0.541 -10.718 -5.534 1.00 75.50 165 ALA A N 1
ATOM 1275 C CA . ALA A 1 165 ? 1.166 -10.801 -6.851 1.00 75.50 165 ALA A CA 1
ATOM 1276 C C . ALA A 1 165 ? 0.248 -11.339 -7.973 1.00 75.50 165 ALA A C 1
ATOM 1278 O O . ALA A 1 165 ? 0.284 -10.748 -9.051 1.00 75.50 165 ALA A O 1
ATOM 1279 N N . PRO A 1 166 ? -0.598 -12.378 -7.769 1.00 75.31 166 PRO A N 1
ATOM 1280 C CA . PRO A 1 166 ? -1.407 -12.940 -8.855 1.00 75.31 166 PRO A CA 1
ATOM 1281 C C . PRO A 1 166 ? -2.366 -11.948 -9.518 1.00 75.31 166 PRO A C 1
ATOM 1283 O O . PRO A 1 166 ? -2.625 -12.068 -10.709 1.00 75.31 166 PRO A O 1
ATOM 1286 N N . SER A 1 167 ? -2.884 -10.970 -8.767 1.00 71.69 167 SER A N 1
ATOM 1287 C CA . SER A 1 167 ? -3.784 -9.939 -9.303 1.00 71.69 167 SER A CA 1
ATOM 1288 C C . SER A 1 167 ? -3.181 -8.532 -9.280 1.00 71.69 167 SER A C 1
ATOM 1290 O O . SER A 1 167 ? -3.937 -7.565 -9.332 1.00 71.69 167 SER A O 1
ATOM 1292 N N . ASN A 1 168 ? -1.858 -8.416 -9.112 1.00 80.56 168 ASN A N 1
ATOM 1293 C CA . ASN A 1 168 ? -1.138 -7.147 -8.963 1.00 80.56 168 ASN A CA 1
ATOM 1294 C C . ASN A 1 168 ? -1.838 -6.142 -8.021 1.00 80.56 168 ASN A C 1
ATOM 1296 O O . ASN A 1 168 ? -2.052 -4.981 -8.366 1.00 80.56 168 ASN A O 1
ATOM 1300 N N . ALA A 1 169 ? -2.247 -6.604 -6.836 1.00 78.12 169 ALA A N 1
ATOM 1301 C CA . ALA A 1 169 ? -2.999 -5.790 -5.883 1.00 78.12 169 ALA A CA 1
ATOM 1302 C C . ALA A 1 169 ? -2.215 -5.533 -4.593 1.00 78.12 169 ALA A C 1
ATOM 1304 O O . ALA A 1 169 ? -1.385 -6.345 -4.192 1.00 78.12 169 ALA A O 1
ATOM 1305 N N . ILE A 1 170 ? -2.513 -4.431 -3.913 1.00 82.12 170 ILE A N 1
ATOM 1306 C CA . ILE A 1 170 ? -2.080 -4.150 -2.544 1.00 82.12 170 ILE A CA 1
ATOM 1307 C C . ILE A 1 170 ? -3.289 -4.324 -1.624 1.00 82.12 170 ILE A C 1
ATOM 1309 O O . ILE A 1 170 ? -4.337 -3.714 -1.830 1.00 82.12 170 ILE A O 1
ATOM 1313 N N . ILE A 1 171 ? -3.137 -5.162 -0.604 1.00 78.31 171 ILE A N 1
ATOM 1314 C CA . ILE A 1 171 ? -4.103 -5.350 0.476 1.00 78.31 171 ILE A CA 1
ATOM 1315 C C . ILE A 1 171 ? -3.626 -4.500 1.652 1.00 78.31 171 ILE A C 1
ATOM 1317 O O . ILE A 1 171 ? -2.494 -4.672 2.108 1.00 78.31 171 ILE A O 1
ATOM 1321 N N . ILE A 1 172 ? -4.470 -3.583 2.124 1.00 80.00 172 ILE A N 1
ATOM 1322 C CA . ILE A 1 172 ? -4.168 -2.665 3.229 1.00 80.00 172 ILE A CA 1
ATOM 1323 C C . ILE A 1 172 ? -5.242 -2.805 4.299 1.00 80.00 172 ILE A C 1
ATOM 1325 O O . ILE A 1 172 ? -6.421 -2.677 3.986 1.00 80.00 172 ILE A O 1
ATOM 1329 N N . SER A 1 173 ? -4.836 -3.011 5.549 1.00 77.12 173 SER A N 1
ATOM 1330 C CA . SER A 1 173 ? -5.719 -2.983 6.718 1.00 77.12 173 SER A CA 1
ATOM 1331 C C . SER A 1 173 ? -5.274 -1.874 7.667 1.00 77.12 173 SER A C 1
ATOM 1333 O O . SER A 1 173 ? -4.201 -1.976 8.272 1.00 77.12 173 SER A O 1
ATOM 1335 N N . ASP A 1 174 ? -6.083 -0.822 7.780 1.00 83.06 174 ASP A N 1
ATOM 1336 C CA . ASP A 1 174 ? -5.824 0.352 8.621 1.00 83.06 174 ASP A CA 1
ATOM 1337 C C . ASP A 1 174 ? -7.110 1.171 8.847 1.00 83.06 174 ASP A C 1
ATOM 1339 O O . ASP A 1 174 ? -8.191 0.809 8.387 1.00 83.06 174 ASP A O 1
ATOM 1343 N N . ILE A 1 175 ? -6.986 2.294 9.543 1.00 81.75 175 ILE A N 1
ATOM 1344 C CA . ILE A 1 175 ? -8.025 3.300 9.716 1.00 81.75 175 ILE A CA 1
ATOM 1345 C C . ILE A 1 175 ? -8.405 3.910 8.357 1.00 81.75 175 ILE A C 1
ATOM 1347 O O . ILE A 1 175 ? -7.536 4.300 7.567 1.00 81.75 175 ILE A O 1
ATOM 1351 N N . ARG A 1 176 ? -9.710 4.057 8.101 1.00 77.31 176 ARG A N 1
ATOM 1352 C CA . ARG A 1 176 ? -10.282 4.596 6.853 1.00 77.31 176 ARG A CA 1
ATOM 1353 C C . ARG A 1 176 ? -9.654 5.921 6.410 1.00 77.31 176 ARG A C 1
ATOM 1355 O O . ARG A 1 176 ? -9.289 6.062 5.241 1.00 77.31 176 ARG A O 1
ATOM 1362 N N . SER A 1 177 ? -9.477 6.873 7.327 1.00 81.00 177 SER A N 1
ATOM 1363 C CA . SER A 1 177 ? -8.846 8.168 7.030 1.00 81.00 177 SER A CA 1
ATOM 1364 C C . SER A 1 177 ? -7.392 8.044 6.548 1.00 81.00 177 SER A C 1
ATOM 1366 O O . SER A 1 177 ? -6.939 8.847 5.728 1.00 81.00 177 SER A O 1
ATOM 1368 N N . ASN A 1 178 ? -6.648 7.029 7.001 1.00 85.50 178 ASN A N 1
ATOM 1369 C CA . ASN A 1 178 ? -5.298 6.762 6.509 1.00 85.50 178 ASN A CA 1
ATOM 1370 C C . ASN A 1 178 ? -5.310 6.073 5.141 1.00 85.50 178 ASN A C 1
ATOM 1372 O O . ASN A 1 178 ? -4.542 6.449 4.256 1.00 85.50 178 ASN A O 1
ATOM 1376 N N . ILE A 1 179 ? -6.219 5.115 4.945 1.00 85.31 179 ILE A N 1
ATOM 1377 C CA . ILE A 1 179 ? -6.360 4.410 3.668 1.00 85.31 179 ILE A CA 1
ATOM 1378 C C . ILE A 1 179 ? -6.671 5.392 2.542 1.00 85.31 179 ILE A C 1
ATOM 1380 O O . ILE A 1 179 ? -6.020 5.317 1.506 1.00 85.31 179 ILE A O 1
ATOM 1384 N N . GLY A 1 180 ? -7.567 6.363 2.753 1.00 85.62 180 GLY A N 1
ATOM 1385 C CA . GLY A 1 180 ? -7.868 7.384 1.742 1.00 85.62 180 GLY A CA 1
ATOM 1386 C C . GLY A 1 180 ? -6.623 8.146 1.264 1.00 85.62 180 GLY A C 1
ATOM 1387 O O . GLY A 1 180 ? -6.406 8.286 0.062 1.00 85.62 180 GLY A O 1
ATOM 1388 N N . ARG A 1 181 ? -5.749 8.560 2.193 1.00 89.50 181 ARG A N 1
ATOM 1389 C CA . ARG A 1 181 ? -4.483 9.238 1.856 1.00 89.50 181 ARG A CA 1
ATOM 1390 C C . ARG A 1 181 ? -3.526 8.327 1.091 1.00 89.50 181 ARG A C 1
ATOM 1392 O O . ARG A 1 181 ? -2.890 8.762 0.136 1.00 89.50 181 ARG A O 1
ATOM 1399 N N . ILE A 1 182 ? -3.412 7.067 1.506 1.00 90.19 182 ILE A N 1
ATOM 1400 C CA . ILE A 1 182 ? -2.520 6.103 0.853 1.00 90.19 182 ILE A CA 1
ATOM 1401 C C . ILE A 1 182 ? -3.018 5.758 -0.553 1.00 90.19 182 ILE A C 1
ATOM 1403 O O . ILE A 1 182 ? -2.206 5.685 -1.471 1.00 90.19 182 ILE A O 1
ATOM 1407 N N . VAL A 1 183 ? -4.330 5.589 -0.738 1.00 89.44 183 VAL A N 1
ATOM 1408 C CA . VAL A 1 183 ? -4.952 5.353 -2.049 1.00 89.44 183 VAL A CA 1
ATOM 1409 C C . VAL A 1 183 ? -4.605 6.486 -3.011 1.00 89.44 183 VAL A C 1
ATOM 1411 O O . VAL A 1 183 ? -4.136 6.216 -4.111 1.00 89.44 183 VAL A O 1
ATOM 1414 N N . GLU A 1 184 ? -4.732 7.745 -2.586 1.00 90.88 184 GLU A N 1
ATOM 1415 C CA . GLU A 1 184 ? -4.394 8.890 -3.437 1.00 90.88 184 GLU A CA 1
ATOM 1416 C C . GLU A 1 184 ? -2.917 8.881 -3.873 1.00 90.88 184 GLU A C 1
ATOM 1418 O O . GLU A 1 184 ? -2.595 9.151 -5.033 1.00 90.88 184 GLU A O 1
ATOM 1423 N N . ILE A 1 185 ? -2.004 8.544 -2.959 1.00 91.44 185 ILE A N 1
ATOM 1424 C CA . ILE A 1 185 ? -0.572 8.432 -3.268 1.00 91.44 185 ILE A CA 1
ATOM 1425 C C . ILE A 1 185 ? -0.329 7.293 -4.257 1.00 91.44 185 ILE A C 1
ATOM 1427 O O . ILE A 1 185 ? 0.381 7.485 -5.244 1.00 91.44 185 ILE A O 1
ATOM 1431 N N . ILE A 1 186 ? -0.944 6.133 -4.022 1.00 90.50 186 ILE A N 1
ATOM 1432 C CA . ILE A 1 186 ? -0.850 4.972 -4.906 1.00 90.50 186 ILE A CA 1
ATOM 1433 C C . ILE A 1 186 ? -1.319 5.331 -6.319 1.00 90.50 186 ILE A C 1
ATOM 1435 O O . ILE A 1 186 ? -0.591 5.088 -7.276 1.00 90.50 186 ILE A O 1
ATOM 1439 N N . GLU A 1 187 ? -2.486 5.958 -6.460 1.00 90.06 187 GLU A N 1
ATOM 1440 C CA . GLU A 1 187 ? -3.035 6.340 -7.765 1.00 90.06 187 GLU A CA 1
ATOM 1441 C C . GLU A 1 187 ? -2.166 7.361 -8.504 1.00 90.06 187 GLU A C 1
ATOM 1443 O O . GLU A 1 187 ? -2.106 7.360 -9.735 1.00 90.06 187 GLU A O 1
ATOM 1448 N N . ARG A 1 188 ? -1.518 8.278 -7.776 1.00 89.50 188 ARG A N 1
ATOM 1449 C CA . ARG A 1 188 ? -0.574 9.233 -8.372 1.00 89.50 188 ARG A CA 1
ATOM 1450 C C . ARG A 1 188 ? 0.679 8.514 -8.868 1.00 89.50 188 ARG A C 1
ATOM 1452 O O . ARG A 1 188 ? 1.109 8.764 -9.989 1.00 89.50 188 ARG A O 1
ATOM 1459 N N . MET A 1 189 ? 1.231 7.603 -8.067 1.00 87.50 189 MET A N 1
ATOM 1460 C CA . MET A 1 189 ? 2.412 6.823 -8.445 1.00 87.50 189 MET A CA 1
ATOM 1461 C C . MET A 1 189 ? 2.136 5.880 -9.621 1.00 87.50 189 MET A C 1
ATOM 1463 O O . MET A 1 189 ? 2.962 5.795 -10.524 1.00 87.50 189 MET A O 1
ATOM 1467 N N . ASP A 1 190 ? 0.979 5.213 -9.640 1.00 87.25 190 ASP A N 1
ATOM 1468 C CA . ASP A 1 190 ? 0.593 4.307 -10.726 1.00 87.25 190 ASP A CA 1
ATOM 1469 C C . ASP A 1 190 ? 0.368 5.072 -12.040 1.00 87.25 190 ASP A C 1
ATOM 1471 O O . ASP A 1 190 ? 0.857 4.658 -13.088 1.00 87.25 190 ASP A O 1
ATOM 1475 N N . ARG A 1 191 ? -0.258 6.258 -11.992 1.00 86.00 191 ARG A N 1
ATOM 1476 C CA . ARG A 1 191 ? -0.398 7.131 -13.173 1.00 86.00 191 ARG A CA 1
ATOM 1477 C C . ARG A 1 191 ? 0.936 7.650 -13.705 1.00 86.00 191 ARG A C 1
ATOM 1479 O O . ARG A 1 191 ? 1.101 7.769 -14.913 1.00 86.00 191 ARG A O 1
ATOM 1486 N N . SER A 1 192 ? 1.894 7.960 -12.834 1.00 79.62 192 SER A N 1
ATOM 1487 C CA . SER A 1 192 ? 3.235 8.376 -13.268 1.00 79.62 192 SER A CA 1
ATOM 1488 C C . SER A 1 192 ? 4.078 7.227 -13.829 1.00 79.62 192 SER A C 1
ATOM 1490 O O . SER A 1 192 ? 5.086 7.489 -14.477 1.00 79.62 192 SER A O 1
ATOM 1492 N N . ALA A 1 193 ? 3.681 5.972 -13.608 1.00 77.00 193 ALA A N 1
ATOM 1493 C CA . ALA A 1 193 ? 4.394 4.792 -14.089 1.00 77.00 193 ALA A CA 1
ATOM 1494 C C . ALA A 1 193 ? 3.967 4.337 -15.498 1.00 77.00 193 ALA A C 1
ATOM 1496 O O . ALA A 1 193 ? 4.413 3.283 -15.955 1.00 77.00 193 ALA A O 1
ATOM 1497 N N . ILE A 1 194 ? 3.120 5.105 -16.193 1.00 82.12 194 ILE A N 1
ATOM 1498 C CA . ILE A 1 194 ? 2.710 4.803 -17.568 1.00 82.12 194 ILE A CA 1
ATOM 1499 C C . ILE A 1 194 ? 3.946 4.809 -18.474 1.00 82.12 194 ILE A C 1
ATOM 1501 O O . ILE A 1 194 ? 4.607 5.832 -18.665 1.00 82.12 194 ILE A O 1
ATOM 1505 N N . GLN A 1 195 ? 4.239 3.650 -19.055 1.00 83.31 195 GLN A N 1
ATOM 1506 C CA . GLN A 1 195 ? 5.290 3.508 -20.052 1.00 83.31 195 GLN A CA 1
ATOM 1507 C C . GLN A 1 195 ? 4.711 3.746 -21.442 1.00 83.31 195 GLN A C 1
ATOM 1509 O O . GLN A 1 195 ? 3.660 3.215 -21.795 1.00 83.31 195 GLN A O 1
ATOM 1514 N N . THR A 1 196 ? 5.424 4.526 -22.244 1.00 85.00 196 THR A N 1
ATOM 1515 C CA . THR A 1 196 ? 5.105 4.769 -23.647 1.00 85.00 196 THR A CA 1
ATOM 1516 C C . THR A 1 196 ? 6.155 4.099 -24.520 1.00 85.00 196 THR A C 1
ATOM 1518 O O . THR A 1 196 ? 7.355 4.192 -24.250 1.00 85.00 196 THR A O 1
ATOM 1521 N N . THR A 1 197 ? 5.702 3.427 -25.578 1.00 90.31 197 THR A N 1
ATOM 1522 C CA . THR A 1 197 ? 6.580 2.884 -26.616 1.00 90.31 197 THR A CA 1
ATOM 1523 C C . THR A 1 197 ? 6.647 3.847 -27.795 1.00 90.31 197 THR A C 1
ATOM 1525 O O . THR A 1 197 ? 5.625 4.169 -28.398 1.00 90.31 197 THR A O 1
ATOM 1528 N N . GLU A 1 198 ? 7.854 4.260 -28.166 1.00 92.50 198 GLU A N 1
ATOM 1529 C CA . GLU A 1 198 ? 8.117 5.114 -29.320 1.00 92.50 198 GLU A CA 1
ATOM 1530 C C . GLU A 1 198 ? 9.121 4.467 -30.276 1.00 92.50 198 GLU A C 1
ATOM 1532 O O . GLU A 1 198 ? 10.077 3.810 -29.862 1.00 92.50 198 GLU A O 1
ATOM 1537 N N . ILE A 1 199 ? 8.900 4.668 -31.577 1.00 94.06 199 ILE A N 1
ATOM 1538 C CA . ILE A 1 199 ? 9.775 4.184 -32.645 1.00 94.06 199 ILE A CA 1
ATOM 1539 C C . ILE A 1 199 ? 10.468 5.387 -33.283 1.00 94.06 199 ILE A C 1
ATOM 1541 O O . ILE A 1 199 ? 9.825 6.205 -33.940 1.00 94.06 199 ILE A O 1
ATOM 1545 N N . ILE A 1 200 ? 11.790 5.462 -33.141 1.00 94.25 200 ILE A N 1
ATOM 1546 C CA . ILE A 1 200 ? 12.621 6.542 -33.678 1.00 94.25 200 ILE A CA 1
ATOM 1547 C C . ILE A 1 200 ? 13.399 6.005 -34.881 1.00 94.25 200 ILE A C 1
ATOM 1549 O O . ILE A 1 200 ? 14.220 5.101 -34.743 1.00 94.25 200 ILE A O 1
ATOM 1553 N N . ARG A 1 201 ? 13.144 6.541 -36.078 1.00 94.75 201 ARG A N 1
ATOM 1554 C CA . ARG A 1 201 ? 13.886 6.162 -37.293 1.00 94.75 201 ARG A CA 1
ATOM 1555 C C . ARG A 1 201 ? 15.188 6.948 -37.398 1.00 94.75 201 ARG A C 1
ATOM 1557 O O . ARG A 1 201 ? 15.161 8.165 -37.235 1.00 94.75 201 ARG A O 1
ATOM 1564 N N . LEU A 1 202 ? 16.280 6.262 -37.724 1.00 94.44 202 LEU A N 1
ATOM 1565 C CA . LEU A 1 202 ? 17.595 6.870 -37.928 1.00 94.44 202 LEU A CA 1
ATOM 1566 C C . LEU A 1 202 ? 17.824 7.204 -39.405 1.00 94.44 202 LEU A C 1
ATOM 1568 O O . LEU A 1 202 ? 17.348 6.486 -40.290 1.00 94.44 202 LEU A O 1
ATOM 1572 N N . LYS A 1 203 ? 18.558 8.286 -39.672 1.00 92.81 203 LYS A N 1
ATOM 1573 C CA . LYS A 1 203 ? 18.892 8.761 -41.023 1.00 92.81 203 LYS A CA 1
ATOM 1574 C C . LYS A 1 203 ? 20.326 8.440 -41.432 1.00 92.81 203 LYS A C 1
ATOM 1576 O O . LYS A 1 203 ? 20.547 8.091 -42.588 1.00 92.81 203 LYS A O 1
ATOM 1581 N N . TYR A 1 204 ? 21.275 8.570 -40.513 1.00 90.44 204 TYR A N 1
ATOM 1582 C CA . TYR A 1 204 ? 22.712 8.441 -40.756 1.00 90.44 204 TYR A CA 1
ATOM 1583 C C . TYR A 1 204 ? 23.334 7.322 -39.913 1.00 90.44 204 TYR A C 1
ATOM 1585 O O . TYR A 1 204 ? 24.180 6.581 -40.408 1.00 90.44 204 TYR A O 1
ATOM 1593 N N . GLY A 1 205 ? 22.908 7.180 -38.656 1.00 88.94 205 GLY A N 1
ATOM 1594 C CA . GLY A 1 205 ? 23.410 6.172 -37.727 1.00 88.94 205 GLY A CA 1
ATOM 1595 C C . GLY A 1 205 ? 22.851 4.766 -37.976 1.00 88.94 205 GLY A C 1
ATOM 1596 O O . GLY A 1 205 ? 21.755 4.588 -38.517 1.00 88.94 205 GLY A O 1
ATOM 1597 N N . VAL A 1 206 ? 23.598 3.755 -37.523 1.00 93.81 206 VAL A N 1
ATOM 1598 C CA . VAL A 1 206 ? 23.178 2.345 -37.520 1.00 93.81 206 VAL A CA 1
ATOM 1599 C C . VAL A 1 206 ? 22.454 2.030 -36.210 1.00 93.81 206 VAL A C 1
ATOM 1601 O O . VAL A 1 206 ? 22.985 2.265 -35.124 1.00 93.81 206 VAL A O 1
ATOM 1604 N N . SER A 1 207 ? 21.247 1.462 -36.294 1.00 93.69 207 SER A N 1
ATOM 1605 C CA . SER A 1 207 ? 20.381 1.225 -35.127 1.00 93.69 207 SER A CA 1
ATOM 1606 C C . SER A 1 207 ? 21.013 0.381 -34.022 1.00 93.69 207 SER A C 1
ATOM 1608 O O . SER A 1 207 ? 20.752 0.618 -32.845 1.00 93.69 207 SER A O 1
ATOM 1610 N N . GLU A 1 208 ? 21.846 -0.596 -34.378 1.00 95.00 208 GLU A N 1
ATOM 1611 C CA . GLU A 1 208 ? 22.519 -1.464 -33.403 1.00 95.00 208 GLU A CA 1
ATOM 1612 C C . GLU A 1 208 ? 23.569 -0.715 -32.584 1.00 95.00 208 GLU A C 1
ATOM 1614 O O . GLU A 1 208 ? 23.601 -0.839 -31.358 1.00 95.00 208 GLU A O 1
ATOM 1619 N N . ASP A 1 209 ? 24.383 0.099 -33.255 1.00 92.56 209 ASP A N 1
ATOM 1620 C CA . ASP A 1 209 ? 25.464 0.856 -32.629 1.00 92.56 209 ASP A CA 1
ATOM 1621 C C . ASP A 1 209 ? 24.892 1.909 -31.679 1.00 92.56 209 ASP A C 1
ATOM 1623 O O . ASP A 1 209 ? 25.315 2.007 -30.525 1.00 92.56 209 ASP A O 1
ATOM 1627 N N . VAL A 1 210 ? 23.850 2.622 -32.122 1.00 92.25 210 VAL A N 1
ATOM 1628 C CA . VAL A 1 210 ? 23.144 3.613 -31.299 1.00 92.25 210 VAL A CA 1
ATOM 1629 C C . VAL A 1 210 ? 22.542 2.957 -30.053 1.00 92.25 210 VAL A C 1
ATOM 1631 O O . VAL A 1 210 ? 22.739 3.448 -28.942 1.00 92.25 210 VAL A O 1
ATOM 1634 N N . VAL A 1 211 ? 21.855 1.817 -30.192 1.00 94.12 211 VAL A N 1
ATOM 1635 C CA . VAL A 1 211 ? 21.279 1.096 -29.041 1.00 94.12 211 VAL A CA 1
ATOM 1636 C C . VAL A 1 211 ? 22.361 0.566 -28.098 1.00 94.12 211 VAL A C 1
ATOM 1638 O O . VAL A 1 211 ? 22.180 0.612 -26.880 1.00 94.12 211 VAL A O 1
ATOM 1641 N N . SER A 1 212 ? 23.496 0.095 -28.616 1.00 92.69 212 SER A N 1
ATOM 1642 C CA . SER A 1 212 ? 24.632 -0.357 -27.802 1.00 92.69 212 SER A CA 1
ATOM 1643 C C . SER A 1 212 ? 25.235 0.780 -26.966 1.00 92.69 212 SER A C 1
ATOM 1645 O O . SER A 1 212 ? 25.445 0.634 -25.754 1.00 92.69 212 SER A O 1
ATOM 1647 N N . MET A 1 213 ? 25.437 1.951 -27.579 1.00 90.12 213 MET A N 1
ATOM 1648 C CA . MET A 1 213 ? 25.920 3.148 -26.886 1.00 90.12 213 MET A CA 1
ATOM 1649 C C . MET A 1 213 ? 24.921 3.626 -25.830 1.00 90.12 213 MET A C 1
ATOM 1651 O O . MET A 1 213 ? 25.304 3.838 -24.679 1.00 90.12 213 MET A O 1
ATOM 1655 N N . LEU A 1 214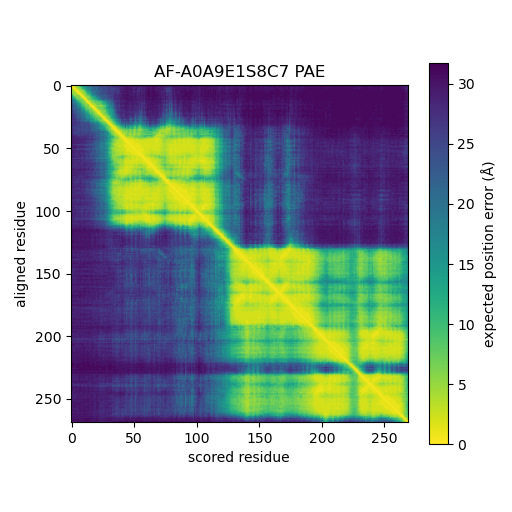 ? 23.632 3.718 -26.173 1.00 90.44 214 LEU A N 1
ATOM 1656 C CA . LEU A 1 214 ? 22.582 4.105 -25.226 1.00 90.44 214 LEU A CA 1
ATOM 1657 C C . LEU A 1 214 ? 22.501 3.135 -24.043 1.00 90.44 214 LEU A C 1
ATOM 1659 O O . LEU A 1 214 ? 22.463 3.570 -22.896 1.00 90.44 214 LEU A O 1
ATOM 1663 N N . ASN A 1 215 ? 22.565 1.825 -24.289 1.00 90.12 215 ASN A N 1
ATOM 1664 C CA . ASN A 1 215 ? 22.605 0.827 -23.221 1.00 90.12 215 ASN A CA 1
ATOM 1665 C C . ASN A 1 215 ? 23.827 0.992 -22.306 1.00 90.12 215 ASN A C 1
ATOM 1667 O O . ASN A 1 215 ? 23.731 0.732 -21.105 1.00 90.12 215 ASN A O 1
ATOM 1671 N N . THR A 1 216 ? 24.967 1.415 -22.851 1.00 88.62 216 THR A N 1
ATOM 1672 C CA . THR A 1 216 ? 26.187 1.687 -22.078 1.00 88.62 216 THR A CA 1
ATOM 1673 C C . THR A 1 216 ? 26.022 2.931 -21.204 1.00 88.62 216 THR A C 1
ATOM 1675 O O . THR A 1 216 ? 26.350 2.885 -20.018 1.00 88.62 216 THR A O 1
ATOM 1678 N N . LEU A 1 217 ? 25.429 4.003 -21.738 1.00 86.12 217 LEU A N 1
ATOM 1679 C CA . LEU A 1 217 ? 25.108 5.218 -20.979 1.00 86.12 217 LEU A CA 1
ATOM 1680 C C . LEU A 1 217 ? 24.088 4.954 -19.865 1.00 86.12 217 LEU A C 1
ATOM 1682 O O . LEU A 1 217 ? 24.276 5.395 -18.731 1.00 86.12 217 LEU A O 1
ATOM 1686 N N . GLU A 1 218 ? 23.040 4.179 -20.151 1.00 84.88 218 GLU A N 1
ATOM 1687 C CA . GLU A 1 218 ? 22.057 3.796 -19.136 1.00 84.88 218 GLU A CA 1
ATOM 1688 C C . GLU A 1 218 ? 22.680 2.895 -18.062 1.00 84.88 218 GLU A C 1
ATOM 1690 O O . GLU A 1 218 ? 22.362 3.050 -16.886 1.00 84.88 218 GLU A O 1
ATOM 1695 N N . LYS A 1 219 ? 23.610 1.993 -18.421 1.00 81.69 219 LYS A N 1
ATOM 1696 C CA . LYS A 1 219 ? 24.378 1.184 -17.454 1.00 81.69 219 LYS A CA 1
ATOM 1697 C C . LYS A 1 219 ? 25.270 2.042 -16.558 1.00 81.69 219 LYS A C 1
ATOM 1699 O O . LYS A 1 219 ? 25.280 1.798 -15.354 1.00 81.69 219 LYS A O 1
ATOM 1704 N N . ALA A 1 220 ? 25.969 3.033 -17.113 1.00 79.81 220 ALA A N 1
ATOM 1705 C CA . ALA A 1 220 ? 26.816 3.945 -16.345 1.00 79.81 220 ALA A CA 1
ATOM 1706 C C . ALA A 1 220 ? 26.009 4.701 -15.274 1.00 79.81 220 ALA A C 1
ATOM 1708 O O . ALA A 1 220 ? 26.432 4.762 -14.122 1.00 79.81 220 ALA A O 1
ATOM 1709 N N . ARG A 1 221 ? 24.785 5.147 -15.600 1.00 72.06 221 ARG A N 1
ATOM 1710 C CA . ARG A 1 221 ? 23.878 5.780 -14.622 1.00 72.06 221 ARG A CA 1
ATOM 1711 C C . ARG A 1 221 ? 23.431 4.850 -13.491 1.00 72.06 221 ARG A C 1
ATOM 1713 O O . ARG A 1 221 ? 23.081 5.342 -12.426 1.00 72.06 221 ARG A O 1
ATOM 1720 N N . ARG A 1 222 ? 23.440 3.522 -13.681 1.00 67.19 222 ARG A N 1
ATOM 1721 C CA . ARG A 1 222 ? 23.057 2.572 -12.614 1.00 67.19 222 ARG A CA 1
ATOM 1722 C C . ARG A 1 222 ? 24.119 2.432 -11.521 1.00 67.19 222 ARG A C 1
ATOM 1724 O O . ARG A 1 222 ? 23.794 1.944 -10.444 1.00 67.19 222 ARG A O 1
ATOM 1731 N N . GLY A 1 223 ? 25.371 2.807 -11.795 1.00 58.97 223 GLY A N 1
ATOM 1732 C CA . GLY A 1 223 ? 26.492 2.648 -10.863 1.00 58.97 223 GLY A CA 1
ATOM 1733 C C . GLY A 1 223 ? 26.590 3.728 -9.779 1.00 58.97 223 GLY A C 1
ATOM 1734 O O . GLY A 1 223 ? 27.217 3.490 -8.754 1.00 58.97 223 GLY A O 1
ATOM 1735 N N . GLU A 1 224 ? 25.954 4.888 -9.964 1.00 58.09 224 GLU A N 1
ATOM 1736 C CA . GLU A 1 224 ? 26.132 6.074 -9.104 1.00 58.09 224 GLU A CA 1
ATOM 1737 C C . GLU A 1 224 ? 25.120 6.189 -7.945 1.00 58.09 224 GLU A C 1
ATOM 1739 O O . GLU A 1 224 ? 24.912 7.266 -7.394 1.00 58.09 224 GLU A O 1
ATOM 1744 N N . GLY A 1 225 ? 24.468 5.096 -7.535 1.00 50.41 225 GLY A N 1
ATOM 1745 C CA . GLY A 1 225 ? 23.564 5.098 -6.371 1.00 50.41 225 GLY A CA 1
ATOM 1746 C C . GLY A 1 225 ? 22.235 5.842 -6.571 1.00 50.41 225 GLY A C 1
ATOM 1747 O O . GLY A 1 225 ? 21.390 5.832 -5.678 1.00 50.41 225 GLY A O 1
ATOM 1748 N N . ALA A 1 226 ? 22.001 6.431 -7.745 1.00 48.38 226 ALA A N 1
ATOM 1749 C CA . ALA A 1 226 ? 20.662 6.788 -8.181 1.00 48.38 226 ALA A CA 1
ATOM 1750 C C . ALA A 1 226 ? 19.912 5.487 -8.490 1.00 48.38 226 ALA A C 1
ATOM 1752 O O . ALA A 1 226 ? 20.373 4.704 -9.321 1.00 48.38 226 ALA A O 1
ATOM 1753 N N . GLU A 1 227 ? 18.782 5.254 -7.812 1.00 49.34 227 GLU A N 1
ATOM 1754 C CA . GLU A 1 227 ? 17.767 4.264 -8.190 1.00 49.34 227 GLU A CA 1
ATOM 1755 C C . GLU A 1 227 ? 17.531 4.387 -9.696 1.00 49.34 227 GLU A C 1
ATOM 1757 O O . GLU A 1 227 ? 16.846 5.287 -10.186 1.00 49.34 227 GLU A O 1
ATOM 1762 N N . ALA A 1 228 ? 18.222 3.530 -10.446 1.00 48.34 228 ALA A N 1
ATOM 1763 C CA . ALA A 1 228 ? 18.130 3.509 -11.881 1.00 48.34 228 ALA A CA 1
ATOM 1764 C C . ALA A 1 228 ? 16.668 3.278 -12.212 1.00 48.34 228 ALA A C 1
ATOM 1766 O O . ALA A 1 228 ? 16.056 2.351 -11.681 1.00 48.34 228 ALA A O 1
ATOM 1767 N N . ASN A 1 229 ? 16.137 4.098 -13.108 1.00 54.62 229 ASN A N 1
ATOM 1768 C CA . ASN A 1 229 ? 14.858 3.853 -13.734 1.00 54.62 229 ASN A CA 1
ATOM 1769 C C . ASN A 1 229 ? 14.982 2.509 -14.479 1.00 54.62 229 ASN A C 1
ATOM 1771 O O . ASN A 1 229 ? 15.475 2.443 -15.606 1.00 54.62 229 ASN A O 1
ATOM 1775 N N . LYS A 1 230 ? 14.689 1.404 -13.776 1.00 58.88 230 LYS A N 1
ATOM 1776 C CA . LYS A 1 230 ? 14.956 0.014 -14.197 1.00 58.88 230 LYS A CA 1
ATOM 1777 C C . LYS A 1 230 ? 14.128 -0.400 -15.410 1.00 58.88 230 LYS A C 1
ATOM 1779 O O . LYS A 1 230 ? 14.295 -1.508 -15.906 1.00 58.88 230 LYS A O 1
ATOM 1784 N N . ASP A 1 231 ? 13.295 0.506 -15.894 1.00 70.12 231 ASP A N 1
ATOM 1785 C CA . ASP A 1 231 ? 12.197 0.215 -16.786 1.00 70.12 231 ASP A CA 1
ATOM 1786 C C . ASP A 1 231 ? 12.391 0.846 -18.187 1.00 70.12 231 ASP A C 1
ATOM 1788 O O . ASP A 1 231 ? 11.464 0.859 -18.987 1.00 70.12 231 ASP A O 1
ATOM 1792 N N . VAL A 1 232 ? 13.602 1.325 -18.527 1.00 84.06 232 VAL A N 1
ATOM 1793 C CA . VAL A 1 232 ? 13.949 1.723 -19.908 1.00 84.06 232 VAL A CA 1
ATOM 1794 C C . VAL A 1 232 ? 14.340 0.491 -20.730 1.00 84.06 232 VAL A C 1
ATOM 1796 O O . VAL A 1 232 ? 15.400 -0.103 -20.513 1.00 84.06 232 VAL A O 1
ATOM 1799 N N . ILE A 1 233 ? 13.513 0.140 -21.713 1.00 89.25 233 ILE A N 1
ATOM 1800 C CA . ILE A 1 233 ? 13.754 -0.942 -22.673 1.00 89.25 233 ILE A CA 1
ATOM 1801 C C . ILE A 1 233 ? 14.138 -0.326 -24.022 1.00 89.25 233 ILE A C 1
ATOM 1803 O O . ILE A 1 233 ? 13.399 0.484 -24.581 1.00 89.25 233 ILE A O 1
ATOM 1807 N N . LEU A 1 234 ? 15.293 -0.733 -24.551 1.00 92.12 234 LEU A N 1
ATOM 1808 C CA . LEU A 1 234 ? 15.823 -0.287 -25.840 1.00 92.12 234 LEU A CA 1
ATOM 1809 C C . LEU A 1 234 ? 16.012 -1.487 -26.762 1.00 92.12 234 LEU A C 1
ATOM 1811 O O . LEU A 1 234 ? 16.737 -2.422 -26.420 1.00 92.12 234 LEU A O 1
ATOM 1815 N N . VAL A 1 235 ? 15.396 -1.444 -27.941 1.00 93.94 235 VAL A N 1
ATOM 1816 C CA . VAL A 1 235 ? 15.506 -2.498 -28.957 1.00 93.94 235 VAL A CA 1
ATOM 1817 C C . VAL A 1 235 ? 15.833 -1.871 -30.307 1.00 93.94 235 VAL A C 1
ATOM 1819 O O . VAL A 1 235 ? 15.203 -0.900 -30.718 1.00 93.94 235 VAL A O 1
ATOM 1822 N N . ALA A 1 236 ? 16.815 -2.429 -31.012 1.00 95.56 236 ALA A N 1
ATOM 1823 C CA . ALA A 1 236 ? 17.130 -2.035 -32.382 1.00 95.56 236 ALA A CA 1
ATOM 1824 C C . ALA A 1 236 ? 16.315 -2.875 -33.379 1.00 95.56 236 ALA A C 1
ATOM 1826 O O . ALA A 1 236 ? 16.398 -4.104 -33.357 1.00 95.56 236 ALA A O 1
ATOM 1827 N N . ASP A 1 237 ? 15.579 -2.227 -34.286 1.00 95.75 237 ASP A N 1
ATOM 1828 C CA . ASP A 1 237 ? 15.028 -2.864 -35.486 1.00 95.75 237 ASP A CA 1
ATOM 1829 C C . ASP A 1 237 ? 15.958 -2.586 -36.674 1.00 95.75 237 ASP A C 1
ATOM 1831 O O . ASP A 1 237 ? 15.945 -1.503 -37.269 1.00 95.75 237 ASP A O 1
ATOM 1835 N N . LYS A 1 238 ? 16.753 -3.600 -37.037 1.00 93.25 238 LYS A N 1
ATOM 1836 C CA . LYS A 1 238 ? 17.684 -3.533 -38.173 1.00 93.25 238 LYS A CA 1
ATOM 1837 C C . LYS A 1 238 ? 16.970 -3.341 -39.507 1.00 93.25 238 LYS A C 1
ATOM 1839 O O . LYS A 1 238 ? 17.513 -2.716 -40.411 1.00 93.25 238 LYS A O 1
ATOM 1844 N N . ARG A 1 239 ? 15.766 -3.902 -39.659 1.00 94.75 239 ARG A N 1
ATOM 1845 C CA . ARG A 1 239 ? 15.053 -3.936 -40.942 1.00 94.75 239 ARG A CA 1
ATOM 1846 C C . ARG A 1 239 ? 14.570 -2.546 -41.337 1.00 94.75 239 ARG A C 1
ATOM 1848 O O . ARG A 1 239 ? 14.563 -2.221 -42.519 1.00 94.75 239 ARG A O 1
ATOM 1855 N N . THR A 1 240 ? 14.150 -1.738 -40.366 1.00 94.12 240 THR A N 1
ATOM 1856 C CA . THR A 1 240 ? 13.689 -0.360 -40.601 1.00 94.12 240 THR A CA 1
ATOM 1857 C C . THR A 1 240 ? 14.706 0.694 -40.176 1.00 94.12 240 THR A C 1
ATOM 1859 O O . THR A 1 240 ? 14.365 1.876 -40.178 1.00 94.12 240 THR A O 1
ATOM 1862 N N . ASN A 1 241 ? 15.918 0.280 -39.787 1.00 95.00 241 ASN A N 1
ATOM 1863 C CA . ASN A 1 241 ? 16.948 1.119 -39.170 1.00 95.00 241 ASN A CA 1
ATOM 1864 C C . ASN A 1 241 ? 16.352 2.061 -38.108 1.00 95.00 241 ASN A C 1
ATOM 1866 O O . ASN A 1 241 ? 16.377 3.288 -38.226 1.00 95.00 241 ASN A O 1
ATOM 1870 N N . SER A 1 242 ? 15.675 1.476 -37.121 1.00 95.38 242 SER A N 1
ATOM 1871 C CA . SER A 1 242 ? 14.923 2.219 -36.107 1.00 95.38 242 SER A CA 1
ATOM 1872 C C . SER A 1 242 ? 15.272 1.758 -34.700 1.00 95.38 242 SER A C 1
ATOM 1874 O O . SER A 1 242 ? 15.610 0.598 -34.476 1.00 95.38 242 SER A O 1
ATOM 1876 N N . VAL A 1 243 ? 15.152 2.668 -33.741 1.00 94.81 243 VAL A N 1
ATOM 1877 C CA . VAL A 1 243 ? 15.296 2.399 -32.313 1.00 94.81 243 VAL A CA 1
ATOM 1878 C C . VAL A 1 243 ? 13.914 2.426 -31.679 1.00 94.81 243 VAL A C 1
ATOM 1880 O O . VAL A 1 243 ? 13.210 3.431 -31.753 1.00 94.81 243 VAL A O 1
ATOM 1883 N N . VAL A 1 244 ? 13.522 1.314 -31.068 1.00 94.62 244 VAL A N 1
ATOM 1884 C CA . VAL A 1 244 ? 12.299 1.200 -30.277 1.00 94.62 244 VAL A CA 1
ATOM 1885 C C . VAL A 1 244 ? 12.654 1.453 -28.820 1.00 94.62 244 VAL A C 1
ATOM 1887 O O . VAL A 1 244 ? 13.514 0.774 -28.253 1.00 94.62 244 VAL A O 1
ATOM 1890 N N . VAL A 1 245 ? 11.990 2.433 -28.222 1.00 93.81 245 VAL A N 1
ATOM 1891 C CA . VAL A 1 245 ? 12.187 2.852 -26.834 1.00 93.81 245 VAL A CA 1
ATOM 1892 C C . VAL A 1 245 ? 10.883 2.622 -26.092 1.00 93.81 245 VAL A C 1
ATOM 1894 O O . VAL A 1 245 ? 9.850 3.111 -26.529 1.00 93.81 245 VAL A O 1
ATOM 1897 N N . THR A 1 246 ? 10.910 1.886 -24.984 1.00 90.69 246 THR A N 1
ATOM 1898 C CA . THR A 1 246 ? 9.781 1.806 -24.044 1.00 90.69 246 THR A CA 1
ATOM 1899 C C . THR A 1 246 ? 10.251 2.297 -22.688 1.00 90.69 246 THR A C 1
ATOM 1901 O O . THR A 1 246 ? 11.168 1.712 -22.115 1.00 90.69 246 THR A O 1
ATOM 1904 N N . ALA A 1 247 ? 9.688 3.410 -22.227 1.00 89.44 247 ALA A N 1
ATOM 1905 C CA . ALA A 1 247 ? 10.011 4.035 -20.947 1.00 89.44 247 ALA A CA 1
ATOM 1906 C C . ALA A 1 247 ? 8.915 5.043 -20.556 1.00 89.44 247 ALA A C 1
ATOM 1908 O O . ALA A 1 247 ? 7.972 5.261 -21.315 1.00 89.44 247 ALA A O 1
ATOM 1909 N N . ASP A 1 248 ? 9.041 5.686 -19.395 1.00 87.06 248 ASP A N 1
ATOM 1910 C CA . ASP A 1 248 ? 8.223 6.859 -19.061 1.00 87.06 248 ASP A CA 1
ATOM 1911 C C . ASP A 1 248 ? 8.477 8.029 -20.036 1.00 87.06 248 ASP A C 1
ATOM 1913 O O . ASP A 1 248 ? 9.526 8.114 -20.682 1.00 87.06 248 ASP A O 1
ATOM 1917 N N . GLU A 1 249 ? 7.526 8.959 -20.115 1.00 86.75 249 GLU A N 1
ATOM 1918 C CA . GLU A 1 249 ? 7.548 10.095 -21.048 1.00 86.75 249 GLU A CA 1
ATOM 1919 C C . GLU A 1 249 ? 8.827 10.950 -20.945 1.00 86.75 249 GLU A C 1
ATOM 1921 O O . GLU A 1 249 ? 9.426 11.316 -21.961 1.00 86.75 249 GLU A O 1
ATOM 1926 N N . MET A 1 250 ? 9.305 11.210 -19.724 1.00 86.62 250 MET A N 1
ATOM 1927 C CA . MET A 1 250 ? 10.513 12.009 -19.486 1.00 86.62 250 MET A CA 1
ATOM 1928 C C . MET A 1 250 ? 11.770 11.296 -19.997 1.00 86.62 250 MET A C 1
ATOM 1930 O O . MET A 1 250 ? 12.664 11.915 -20.586 1.00 86.62 250 MET A O 1
ATOM 1934 N N . SER A 1 251 ? 11.849 9.983 -19.785 1.00 88.12 251 SER A N 1
ATOM 1935 C CA . SER A 1 251 ? 12.935 9.140 -20.273 1.00 88.12 251 SER A CA 1
ATOM 1936 C C . SER A 1 251 ? 12.923 9.032 -21.796 1.00 88.12 251 SER A C 1
ATOM 1938 O O . SER A 1 251 ? 13.989 9.155 -22.404 1.00 88.12 251 SER A O 1
ATOM 1940 N N . VAL A 1 252 ? 11.750 8.864 -22.414 1.00 90.50 252 VAL A N 1
ATOM 1941 C CA . VAL A 1 252 ? 11.601 8.824 -23.878 1.00 90.50 252 VAL A CA 1
ATOM 1942 C C . VAL A 1 252 ? 12.073 10.137 -24.510 1.00 90.50 252 VAL A C 1
ATOM 1944 O O . VAL A 1 252 ? 12.906 10.105 -25.416 1.00 90.50 252 VAL A O 1
ATOM 1947 N N . GLU A 1 253 ? 11.643 11.293 -23.995 1.00 91.19 253 GLU A N 1
ATOM 1948 C CA . GLU A 1 253 ? 12.059 12.612 -24.500 1.00 91.19 253 GLU A CA 1
ATOM 1949 C C . GLU A 1 253 ? 13.580 12.805 -24.441 1.00 91.19 253 GLU A C 1
ATOM 1951 O O . GLU A 1 253 ? 14.219 13.263 -25.394 1.00 91.19 253 GLU A O 1
ATOM 1956 N N . ARG A 1 254 ? 14.190 12.411 -23.322 1.00 90.56 254 ARG A N 1
ATOM 1957 C CA . ARG A 1 254 ? 15.643 12.470 -23.147 1.00 90.56 254 ARG A CA 1
ATOM 1958 C C . ARG A 1 254 ? 16.366 11.564 -24.142 1.00 90.56 254 ARG A C 1
ATOM 1960 O O . ARG A 1 254 ? 17.333 12.002 -24.764 1.00 90.56 254 ARG A O 1
ATOM 1967 N N . ILE A 1 255 ? 15.918 10.317 -24.290 1.00 91.94 255 ILE A N 1
ATOM 1968 C CA . ILE A 1 255 ? 16.523 9.354 -25.217 1.00 91.94 255 ILE A CA 1
ATOM 1969 C C . ILE A 1 255 ? 16.379 9.848 -26.655 1.00 91.94 255 ILE A C 1
ATOM 1971 O O . ILE A 1 255 ? 17.345 9.770 -27.407 1.00 91.94 255 ILE A O 1
ATOM 1975 N N . ARG A 1 256 ? 15.242 10.449 -27.021 1.00 92.94 256 ARG A N 1
ATOM 1976 C CA . ARG A 1 256 ? 15.038 11.039 -28.349 1.00 92.94 256 ARG A CA 1
ATOM 1977 C C . ARG A 1 256 ? 16.083 12.101 -28.678 1.00 92.94 256 ARG A C 1
ATOM 1979 O O . ARG A 1 256 ? 16.640 12.088 -29.773 1.00 92.94 256 ARG A O 1
ATOM 1986 N N . LYS A 1 257 ? 16.404 12.980 -27.725 1.00 92.81 257 LYS A N 1
ATOM 1987 C CA . LYS A 1 257 ? 17.461 13.994 -27.891 1.00 92.81 257 LYS A CA 1
ATOM 1988 C C . LYS A 1 257 ? 18.847 13.370 -28.064 1.00 92.81 257 LYS A C 1
ATOM 1990 O O . LYS A 1 257 ? 19.614 13.829 -28.903 1.00 92.81 257 LYS A O 1
ATOM 1995 N N . LEU A 1 258 ? 19.159 12.316 -27.305 1.00 91.31 258 LEU A N 1
ATOM 1996 C CA . LEU A 1 258 ? 20.427 11.588 -27.441 1.00 91.31 258 LEU A CA 1
ATOM 1997 C C . LEU A 1 258 ? 20.533 10.874 -28.791 1.00 91.31 258 LEU A C 1
ATOM 1999 O O . LEU A 1 258 ? 21.567 10.952 -29.446 1.00 91.31 258 LEU A O 1
ATOM 2003 N N . VAL A 1 259 ? 19.453 10.227 -29.232 1.00 92.94 259 VAL A N 1
ATOM 2004 C CA . VAL A 1 259 ? 19.383 9.597 -30.553 1.00 92.94 259 VAL A CA 1
ATOM 2005 C C . VAL A 1 259 ? 19.600 10.636 -31.650 1.00 92.94 259 VAL A C 1
ATOM 2007 O O . VAL A 1 259 ? 20.407 10.398 -32.537 1.00 92.94 259 VAL A O 1
ATOM 2010 N N . ALA A 1 260 ? 18.957 11.803 -31.565 1.00 91.50 260 ALA A N 1
ATOM 2011 C CA . ALA A 1 260 ? 19.143 12.877 -32.541 1.00 91.50 260 ALA A CA 1
ATOM 2012 C C . ALA A 1 260 ? 20.588 13.408 -32.589 1.00 91.50 260 ALA A C 1
ATOM 2014 O O . ALA A 1 260 ? 21.059 13.800 -33.651 1.00 91.50 260 ALA A O 1
ATOM 2015 N N . TYR A 1 261 ? 21.296 13.409 -31.456 1.00 89.75 261 TYR A N 1
ATOM 2016 C CA . TYR A 1 261 ? 22.710 13.783 -31.400 1.00 89.75 261 TYR A CA 1
ATOM 2017 C C . TYR A 1 261 ? 23.617 12.725 -32.053 1.00 89.75 261 TYR A C 1
ATOM 2019 O O . TYR A 1 261 ? 24.516 13.065 -32.823 1.00 89.75 261 TYR A O 1
ATOM 2027 N N . PHE A 1 262 ? 23.364 11.440 -31.784 1.00 88.25 262 PHE A N 1
ATOM 2028 C CA . PHE A 1 262 ? 24.121 10.337 -32.389 1.00 88.25 262 PHE A CA 1
ATOM 2029 C C . PHE A 1 262 ? 23.804 10.121 -33.871 1.00 88.25 262 PHE A C 1
ATOM 2031 O O . PHE A 1 262 ? 24.656 9.644 -34.612 1.00 88.25 262 PHE A O 1
ATOM 2038 N N . ASP A 1 263 ? 22.609 10.504 -34.313 1.00 89.69 263 ASP A N 1
ATOM 2039 C CA . ASP A 1 263 ? 22.175 10.486 -35.709 1.00 89.69 263 ASP A CA 1
ATOM 2040 C C . ASP A 1 263 ? 22.549 11.790 -36.439 1.00 89.69 263 ASP A C 1
ATOM 2042 O O . ASP A 1 263 ? 21.743 12.375 -37.161 1.00 89.69 263 ASP A O 1
ATOM 2046 N N . SER A 1 264 ? 23.766 12.288 -36.214 1.00 86.75 264 SER A N 1
ATOM 2047 C CA . SER A 1 264 ? 24.323 13.433 -36.938 1.00 86.75 264 SER A CA 1
ATOM 2048 C C . SER A 1 264 ? 25.165 12.954 -38.130 1.00 86.75 264 SER A C 1
ATOM 2050 O O . SER A 1 264 ? 25.739 11.862 -38.084 1.00 86.75 264 SER A O 1
ATOM 2052 N N . PRO A 1 265 ? 25.221 13.718 -39.237 1.00 83.19 265 PRO A N 1
ATOM 2053 C CA . PRO A 1 265 ? 26.043 13.348 -40.381 1.00 83.19 265 PRO A CA 1
ATOM 2054 C C . PRO A 1 265 ? 27.521 13.316 -39.975 1.00 83.19 265 PRO A C 1
ATOM 2056 O O . PRO A 1 265 ? 28.002 14.225 -39.302 1.00 83.19 265 PRO A O 1
ATOM 2059 N N . LEU A 1 266 ? 28.242 12.279 -40.404 1.00 75.31 266 LEU A N 1
ATOM 2060 C CA . LEU A 1 266 ? 29.691 12.205 -40.230 1.00 75.31 266 LEU A CA 1
ATOM 2061 C C . LEU A 1 266 ? 30.330 13.377 -40.987 1.00 75.31 266 LEU A C 1
ATOM 2063 O O . LEU A 1 266 ? 30.251 13.420 -42.217 1.00 75.31 266 LEU A O 1
ATOM 2067 N N . GLU A 1 267 ? 30.956 14.318 -40.275 1.00 68.00 267 GLU A N 1
ATOM 2068 C CA . GLU A 1 267 ? 31.846 15.277 -40.928 1.00 68.00 267 GLU A CA 1
ATOM 2069 C C . GLU A 1 267 ? 33.016 14.492 -41.524 1.00 68.00 267 GLU A C 1
ATOM 2071 O O . GLU A 1 267 ? 33.793 13.850 -40.814 1.00 68.00 267 GLU A O 1
ATOM 2076 N N . GLN A 1 268 ? 33.089 14.480 -42.853 1.00 55.62 268 GLN A N 1
ATOM 2077 C CA . GLN A 1 268 ? 34.230 13.934 -43.572 1.00 55.62 268 GLN A CA 1
ATOM 2078 C C . GLN A 1 268 ? 35.420 14.868 -43.326 1.00 55.62 268 GLN A C 1
ATOM 2080 O O . GLN A 1 268 ? 35.445 15.979 -43.854 1.00 55.62 268 GLN A O 1
ATOM 2085 N N . SER A 1 269 ? 36.365 14.425 -42.491 1.00 43.81 269 SER A N 1
ATOM 2086 C CA . SER A 1 269 ? 37.706 15.016 -42.400 1.00 43.81 269 SER A CA 1
ATOM 2087 C C . SER A 1 269 ? 38.586 14.581 -43.564 1.00 43.81 269 SER A C 1
ATOM 2089 O O . SER A 1 269 ? 38.376 13.468 -44.096 1.00 43.81 269 SER A O 1
#

Solvent-accessible surface area (backbone atoms only — not comparable to full-atom values): 16381 Å² total; per-residue (Å²): 139,87,89,86,89,83,83,92,78,92,79,77,89,63,72,72,64,56,61,66,60,64,70,73,72,77,78,70,81,76,82,75,77,63,66,43,78,54,75,39,78,70,34,49,45,63,59,53,52,50,53,50,25,66,74,68,72,43,52,68,47,73,42,91,82,71,76,56,70,39,72,44,84,55,94,57,70,34,41,68,67,57,49,50,56,51,49,55,53,53,33,49,78,72,51,26,41,78,46,76,57,90,85,35,36,34,39,37,50,48,83,62,54,78,77,54,87,74,81,88,72,92,69,87,86,80,72,64,62,79,43,77,45,75,49,78,45,73,50,91,56,44,61,31,70,72,45,48,76,74,48,46,85,79,46,59,90,89,41,48,74,47,58,43,71,96,70,28,18,36,41,37,38,40,37,43,58,56,49,56,57,49,50,54,52,50,55,52,54,34,64,70,42,47,65,46,77,47,81,47,73,54,89,62,42,57,25,62,61,53,48,54,51,51,53,49,55,57,51,58,52,48,72,72,76,48,84,52,78,86,63,67,46,79,45,54,39,76,91,73,30,18,38,37,39,34,18,36,68,70,56,46,56,53,49,50,53,53,49,56,61,65,39,46,78,79,80,84,127

Sequence (269 aa):
MPVKRIRFTVFSLHALRCLTAAVLLLITPGLVAQEYTVNLKDTDIQEFIKFVADVTGTTMVVDPNVKGKVRVISSKPVTQSELYDLFLSILDVQGYTAVRSGQVVRVVPSKDARSSPVPLIENQDLLGNDEYVTQVIRLDNISAAKLIPVLRPLVPQQAHMAAYAPSNAIIISDIRSNIGRIVEIIERMDRSAIQTTEIIRLKYGVSEDVVSMLNTLEKARRGEGAEANKDVILVADKRTNSVVVTADEMSVERIRKLVAYFDSPLEQS

pLDDT: mean 75.47, std 16.51, range [34.81, 95.75]

Foldseek 3Di:
DDDDDDDDDDDDPPPVVVVVVVVVPPPPPPPPFDWAADFFDFAWLVVLVVVLCVLLVAAEAEDPPRTGTDGDHDPDTDGNVRSVVVNQVRQVVVQWHWDDDPRYTYIGRVVCCVPDDDDDDPDDPPDDQFDWDKDKAAFDQDALVVCCVVCVVLDPPPKDWDADRVRSIIIITGGNNSVVVSNVVRVVVSVQRDKDKDKAAADADAQVVLLVVVVVVLVVVVPPPPPRQPFWDWDADRVRSIIITIGGPVVVVVSNVSRVVRSDHDDDD

Nearest PDB structures (foldseek):
  5ngi-assembly1_B  TM=3.563E-01  e=7.845E-21  Pseudomonas aeruginosa
  4e9j-assembly3_B  TM=3.652E-01  e=7.926E-20  Pseudomonas aeruginosa PAO1
  4ec5-assembly3_B  TM=3.575E-01  e=1.818E-19  Pseudomonas aeruginosa PAO1
  4ec5-assembly2_A  TM=3.450E-01  e=2.047E-19  Pseudomonas aeruginosa PAO1
  7pmp-assembly1_A  TM=8.200E-01  e=2.137E-09  Legionella pneumophila